Protein AF-A0A970AV84-F1 (afdb_monomer_lite)

Foldseek 3Di:
DDDDDDDDDDDPDDPPDDDPLQQDDQVDPVVSVVLVVVLVLLLLQCLLCVVPPVSNVVSQVLLVVQLVVVLVVSVVVVRDPVSNVSSSVSSDSVNSYRDPPDDPVVSVVSNVVVVCSVVCSCVVRPAHPPDDDPDDDPPPPPPPPAQEAEEEDEACPPVVVVVLVVCVVVRHDDYEYEYEPHDNCPLVVVVVCVVVVSYHYHYDYPDPDDDPPDDDDPDDDPDDPDDDDDDDDRDDDDDD

Secondary structure (DSSP, 8-state):
----------------SS----PPP-S-HHHHHHHHHHHHHHHHHHHHHTTSHHHHHHHHHHHHHHHHHHHHHHHHTT--HHHHHHHHHHTSHHHHSPPTTS-HHHHHHHHHHTTTHHHHHHHS-SS-TT------------------EEEEESS-TTHHHHHHHHHHHTT--SEEEEE-S-SSSHHHHHHHHHHTTS-EEEE------------------------S------------

Radius of gyration: 28.22 Å; chains: 1; bounding box: 47×34×103 Å

Structure (mmCIF, N/CA/C/O backbone):
data_AF-A0A970AV84-F1
#
_entry.id   AF-A0A970AV84-F1
#
loop_
_atom_site.group_PDB
_atom_site.id
_atom_site.type_symbol
_atom_site.label_atom_id
_atom_site.label_alt_id
_atom_site.label_comp_id
_atom_site.label_asym_id
_atom_site.label_entity_id
_atom_site.label_seq_id
_atom_site.pdbx_PDB_ins_code
_atom_site.Cartn_x
_atom_site.Cartn_y
_atom_site.Cartn_z
_atom_site.occupancy
_atom_site.B_iso_or_equiv
_atom_site.auth_seq_id
_atom_site.auth_comp_id
_atom_site.auth_asym_id
_atom_site.auth_atom_id
_atom_site.pdbx_PDB_model_num
ATOM 1 N N . MET A 1 1 ? 20.853 -17.972 47.998 1.00 34.22 1 MET A N 1
ATOM 2 C CA . MET A 1 1 ? 19.560 -17.333 48.316 1.00 34.22 1 MET A CA 1
ATOM 3 C C . MET A 1 1 ? 19.700 -15.838 48.077 1.00 34.22 1 MET A C 1
ATOM 5 O O . MET A 1 1 ? 20.370 -15.155 48.832 1.00 34.22 1 MET A O 1
ATOM 9 N N . THR A 1 2 ? 19.203 -15.452 46.903 1.00 34.50 2 THR A N 1
ATOM 10 C CA . THR A 1 2 ? 18.772 -14.141 46.378 1.00 34.50 2 THR A CA 1
ATOM 11 C C . THR A 1 2 ? 18.949 -12.873 47.224 1.00 34.50 2 THR A C 1
ATOM 13 O O . THR A 1 2 ? 18.424 -12.767 48.330 1.00 34.50 2 THR A O 1
ATOM 16 N N . ALA A 1 3 ? 19.601 -11.883 46.604 1.00 31.58 3 ALA A N 1
ATOM 17 C CA . ALA A 1 3 ? 19.708 -10.489 47.025 1.00 31.58 3 ALA A CA 1
ATOM 18 C C . ALA A 1 3 ? 18.500 -9.632 46.563 1.00 31.58 3 ALA A C 1
ATOM 20 O O . ALA A 1 3 ? 17.897 -9.903 45.528 1.00 31.58 3 ALA A O 1
ATOM 21 N N . TYR A 1 4 ? 18.187 -8.614 47.373 1.00 27.81 4 TYR A N 1
ATOM 22 C CA . TYR A 1 4 ? 17.254 -7.475 47.210 1.00 27.81 4 TYR A CA 1
ATOM 23 C C . TYR A 1 4 ? 17.667 -6.497 46.065 1.00 27.81 4 TYR A C 1
ATOM 25 O O . TYR A 1 4 ? 18.745 -6.693 45.509 1.00 27.81 4 TYR A O 1
ATOM 33 N N . PRO A 1 5 ? 17.035 -5.309 45.862 1.00 45.66 5 PRO A N 1
ATOM 34 C CA . PRO A 1 5 ? 15.620 -4.922 45.695 1.00 45.66 5 PRO A CA 1
ATOM 35 C C . PRO A 1 5 ? 15.386 -3.989 44.462 1.00 45.66 5 PRO A C 1
ATOM 37 O O . PRO A 1 5 ? 16.312 -3.610 43.759 1.00 45.66 5 PRO A O 1
ATOM 40 N N . SER A 1 6 ? 14.124 -3.601 44.239 1.00 39.03 6 SER A N 1
ATOM 41 C CA . SER A 1 6 ? 13.607 -2.364 43.610 1.00 39.03 6 SER A CA 1
ATOM 42 C C . SER A 1 6 ? 14.531 -1.507 42.721 1.00 39.03 6 SER A C 1
ATOM 44 O O . SER A 1 6 ? 15.341 -0.730 43.223 1.00 39.03 6 SER A O 1
ATOM 46 N N . MET A 1 7 ? 14.263 -1.496 41.411 1.00 29.20 7 MET A N 1
ATOM 47 C CA . MET A 1 7 ? 14.708 -0.434 40.503 1.00 29.20 7 MET A CA 1
ATOM 48 C C . MET A 1 7 ? 13.552 -0.033 39.578 1.00 29.20 7 MET A C 1
ATOM 50 O O . MET A 1 7 ? 13.308 -0.624 38.530 1.00 29.20 7 MET A O 1
ATOM 54 N N . THR A 1 8 ? 12.786 0.955 40.033 1.00 35.34 8 THR A N 1
ATOM 55 C CA . THR A 1 8 ? 11.893 1.767 39.206 1.00 35.34 8 THR A CA 1
ATOM 56 C C . THR A 1 8 ? 12.746 2.686 38.323 1.00 35.34 8 THR A C 1
ATOM 58 O O . THR A 1 8 ? 13.763 3.195 38.789 1.00 35.34 8 THR A O 1
ATO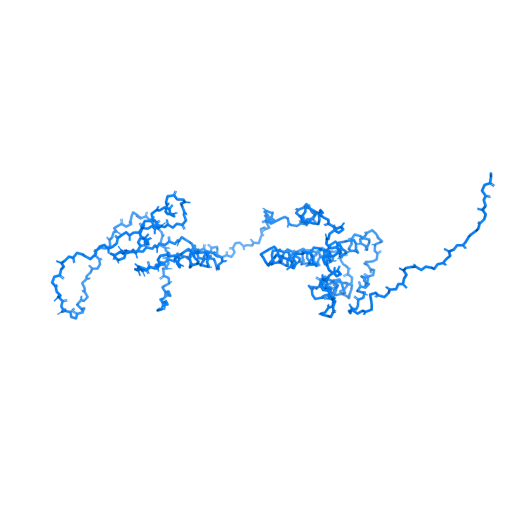M 61 N N . LEU A 1 9 ? 12.240 2.987 37.121 1.00 31.39 9 LEU A N 1
ATOM 62 C CA . LEU A 1 9 ? 12.632 4.094 36.233 1.00 31.39 9 LEU A CA 1
ATOM 63 C C . LEU A 1 9 ? 13.863 3.867 35.326 1.00 31.39 9 LEU A C 1
ATOM 65 O O . LEU A 1 9 ? 14.997 3.989 35.770 1.00 31.39 9 LEU A O 1
ATOM 69 N N . ALA A 1 10 ? 13.612 3.6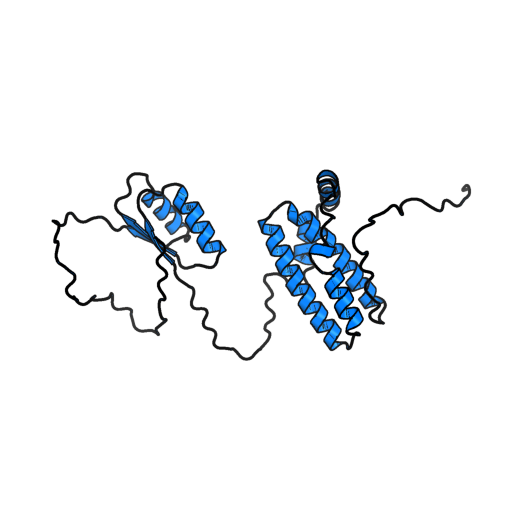29 34.028 1.00 31.95 10 ALA A N 1
ATOM 70 C CA . ALA A 1 10 ? 14.135 4.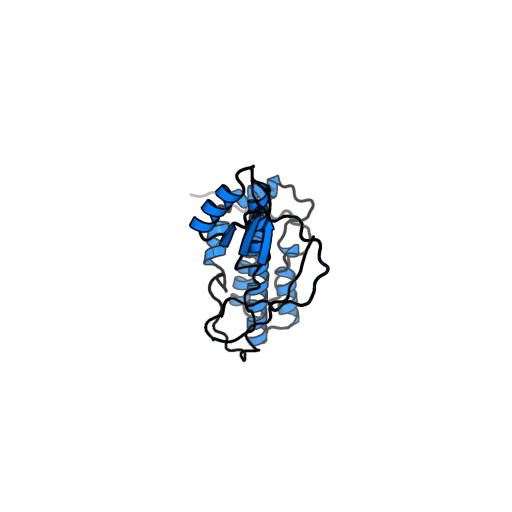436 32.906 1.00 31.95 10 ALA A CA 1
ATOM 71 C C . ALA A 1 10 ? 14.060 3.689 31.554 1.00 31.95 10 ALA A C 1
ATOM 73 O O . ALA A 1 10 ? 15.061 3.183 31.062 1.00 31.95 10 ALA A O 1
ATOM 74 N N . LEU A 1 11 ? 12.884 3.681 30.916 1.00 36.59 11 LEU A N 1
ATOM 75 C CA . LEU A 1 11 ? 12.792 3.946 29.469 1.00 36.59 11 LEU A CA 1
ATOM 76 C C . LEU A 1 11 ? 11.398 4.487 29.110 1.00 36.59 11 LEU A C 1
ATOM 78 O O . LEU A 1 11 ? 10.708 4.010 28.219 1.00 36.59 11 LEU A O 1
ATOM 82 N N . ALA A 1 12 ? 10.981 5.506 29.860 1.00 38.94 12 ALA A N 1
ATOM 83 C CA . ALA A 1 12 ? 10.010 6.487 29.407 1.00 38.94 12 ALA A CA 1
ATOM 84 C C . ALA A 1 12 ? 10.810 7.746 29.059 1.00 38.94 12 ALA A C 1
ATOM 86 O O . ALA A 1 12 ? 10.997 8.624 29.895 1.00 38.94 12 ALA A O 1
ATOM 87 N N . LEU A 1 13 ? 11.353 7.784 27.844 1.00 35.94 13 LEU A N 1
ATOM 88 C CA . LEU A 1 13 ? 11.909 8.987 27.235 1.00 35.94 13 LEU A CA 1
ATOM 89 C C . LEU A 1 13 ? 11.362 9.075 25.807 1.00 35.94 13 LEU A C 1
ATOM 91 O O . LEU A 1 13 ? 11.870 8.479 24.868 1.00 35.94 13 LEU A O 1
ATOM 95 N N . THR A 1 14 ? 10.254 9.814 25.730 1.00 35.47 14 THR A N 1
ATOM 96 C CA . THR A 1 14 ? 9.993 10.847 24.719 1.00 35.47 14 THR A CA 1
ATOM 97 C C . THR A 1 14 ? 9.983 10.439 23.247 1.00 35.47 14 THR A C 1
ATOM 99 O O . THR A 1 14 ? 10.851 10.836 22.480 1.00 35.47 14 THR A O 1
ATOM 102 N N . LEU A 1 15 ? 8.874 9.836 22.815 1.00 35.03 15 LEU A N 1
ATOM 103 C CA . LEU A 1 15 ? 8.235 10.247 21.561 1.00 35.03 15 LEU A CA 1
ATOM 104 C C . LEU A 1 15 ? 7.302 11.421 21.887 1.00 35.03 15 LEU A C 1
ATOM 106 O O . LEU A 1 15 ? 6.110 11.245 22.136 1.00 35.03 15 LEU A O 1
ATOM 110 N N . CYS A 1 16 ? 7.872 12.621 21.989 1.00 33.88 16 CYS A N 1
ATOM 111 C CA . CYS A 1 16 ? 7.103 13.855 22.087 1.00 33.88 16 CYS A CA 1
ATOM 112 C C . CYS A 1 16 ? 6.890 14.401 20.666 1.00 33.88 16 CYS A C 1
ATOM 114 O O . CYS A 1 16 ? 7.783 15.041 20.123 1.00 33.88 16 CYS A O 1
ATOM 116 N N . GLY A 1 17 ? 5.711 14.126 20.087 1.00 32.69 17 GLY A N 1
ATOM 117 C CA . GLY A 1 17 ? 5.142 14.836 18.929 1.00 32.69 17 GLY A CA 1
ATOM 118 C C . GLY A 1 17 ? 4.772 13.972 17.702 1.00 32.69 17 GLY A C 1
ATOM 119 O O . GLY A 1 17 ? 5.575 13.128 17.314 1.00 32.69 17 GLY A O 1
ATOM 120 N N . PRO A 1 18 ? 3.616 14.211 17.034 1.00 39.75 18 PRO A N 1
ATOM 121 C CA . PRO A 1 18 ? 2.345 14.730 17.543 1.00 39.75 18 PRO A CA 1
ATOM 122 C C . PRO A 1 18 ? 1.451 13.571 18.023 1.00 39.75 18 PRO A C 1
ATOM 124 O O . PRO A 1 18 ? 1.379 12.531 17.386 1.00 39.75 18 PRO A O 1
ATOM 127 N N . ALA A 1 19 ? 0.771 13.771 19.154 1.00 38.44 19 ALA A N 1
ATOM 128 C CA . ALA A 1 19 ? -0.272 12.902 19.702 1.00 38.44 19 ALA A CA 1
ATOM 129 C C . ALA A 1 19 ? 0.072 11.398 19.764 1.00 38.44 19 ALA A C 1
ATOM 131 O O . ALA A 1 19 ? -0.144 10.634 18.827 1.00 38.44 19 ALA A O 1
ATOM 132 N N . SER A 1 20 ? 0.441 10.910 20.952 1.00 45.84 20 SER A N 1
ATOM 133 C CA . SER A 1 20 ? -0.042 9.585 21.340 1.00 45.84 20 SER A CA 1
ATOM 134 C C . SER A 1 20 ? -1.569 9.657 21.281 1.00 45.84 20 SER A C 1
ATOM 136 O O . SER A 1 20 ? -2.200 10.148 22.218 1.00 45.84 20 SER A O 1
ATOM 138 N N . ALA A 1 21 ? -2.149 9.290 20.142 1.00 45.00 21 ALA A N 1
ATOM 139 C CA . ALA A 1 21 ? -3.581 9.193 19.971 1.00 45.00 21 ALA A CA 1
ATOM 140 C C . ALA A 1 21 ? -4.032 8.028 20.853 1.00 45.00 21 ALA A C 1
ATOM 142 O O . ALA A 1 21 ? -4.036 6.870 20.445 1.00 45.00 21 ALA A O 1
ATOM 143 N N . GLN A 1 22 ? -4.277 8.325 22.130 1.00 54.44 22 GLN A N 1
ATOM 144 C CA . GLN A 1 22 ? -4.904 7.382 23.034 1.00 54.44 22 GLN A CA 1
ATOM 145 C C . GLN A 1 22 ? -6.281 7.110 22.444 1.00 54.44 22 GLN A C 1
ATOM 147 O O . GLN A 1 22 ? -7.101 8.022 22.334 1.00 54.44 22 GLN A O 1
ATOM 152 N N . ILE A 1 23 ? -6.494 5.875 21.995 1.00 61.59 23 ILE A N 1
ATOM 153 C CA . ILE A 1 23 ? -7.807 5.428 21.548 1.00 61.59 23 ILE A CA 1
ATOM 154 C C . ILE A 1 23 ? -8.750 5.655 22.725 1.00 61.59 23 ILE A C 1
ATOM 156 O O . ILE A 1 23 ? -8.515 5.156 23.828 1.00 61.59 23 ILE A O 1
ATOM 160 N N . ILE A 1 24 ? -9.773 6.481 22.506 1.00 65.38 24 ILE A N 1
ATOM 161 C CA . ILE A 1 24 ? -10.812 6.705 23.507 1.00 65.38 24 ILE A CA 1
ATOM 162 C C . ILE A 1 24 ? -11.472 5.344 23.768 1.00 65.38 24 ILE A C 1
ATOM 164 O O . ILE A 1 24 ? -11.811 4.668 22.793 1.00 65.38 24 ILE A O 1
ATOM 168 N N . PRO A 1 25 ? -11.657 4.935 25.038 1.00 69.94 25 PRO A N 1
ATOM 169 C CA . PRO A 1 25 ? -12.226 3.635 25.353 1.00 69.94 25 PRO A CA 1
ATOM 170 C C . PRO A 1 25 ? -13.566 3.439 24.649 1.00 69.94 25 PRO A C 1
ATOM 172 O O . PRO A 1 25 ? -14.485 4.246 24.792 1.00 69.94 25 PRO A O 1
ATOM 175 N N . THR A 1 26 ? -13.691 2.336 23.921 1.00 67.38 26 THR A N 1
ATOM 176 C CA . THR A 1 26 ? -14.934 1.904 23.268 1.00 67.38 26 THR A CA 1
ATOM 177 C C . THR A 1 26 ? -15.982 1.427 24.276 1.00 67.38 26 THR A C 1
ATOM 179 O O . THR A 1 26 ? -17.130 1.190 23.911 1.00 67.38 26 THR A O 1
ATOM 182 N N . GLY A 1 27 ? -15.597 1.286 25.551 1.00 67.75 27 GLY A N 1
ATOM 183 C CA . GLY A 1 27 ? -16.417 0.714 26.623 1.00 67.75 27 GLY A CA 1
ATOM 184 C C . GLY A 1 27 ? -16.224 -0.797 26.790 1.00 67.75 27 GLY A C 1
ATOM 185 O O . GLY A 1 27 ? -16.762 -1.383 27.729 1.00 67.75 27 GLY A O 1
ATOM 186 N N . THR A 1 28 ? -15.414 -1.423 25.931 1.00 75.94 28 THR A N 1
ATOM 187 C CA . THR A 1 28 ? -15.075 -2.850 25.982 1.00 75.94 28 THR A CA 1
ATOM 188 C C . THR A 1 28 ? -13.556 -3.052 26.004 1.00 75.94 28 THR A C 1
ATOM 190 O O . THR A 1 28 ? -12.915 -2.877 24.967 1.00 75.94 28 THR A O 1
ATOM 193 N N . PRO A 1 29 ? -12.966 -3.513 27.128 1.00 78.88 29 PRO A N 1
ATOM 194 C CA . PRO A 1 29 ? -11.511 -3.650 27.260 1.00 78.88 29 PRO A CA 1
ATOM 195 C C . PRO A 1 29 ? -10.858 -4.528 26.185 1.00 78.88 29 PRO A C 1
ATOM 197 O O . PRO A 1 29 ? -9.739 -4.262 25.760 1.00 78.88 29 PRO A O 1
ATOM 200 N N . ALA A 1 30 ? -11.557 -5.569 25.722 1.00 74.25 30 ALA A N 1
ATOM 201 C CA . ALA A 1 30 ? -11.059 -6.440 24.660 1.00 74.25 30 ALA A CA 1
ATOM 202 C C . ALA A 1 30 ? -10.922 -5.700 23.319 1.00 74.25 30 ALA A C 1
ATOM 204 O O . ALA A 1 30 ? -9.889 -5.819 22.665 1.00 74.25 30 ALA A O 1
ATOM 205 N N . ALA A 1 31 ? -11.924 -4.902 22.934 1.00 75.44 31 ALA A N 1
ATOM 206 C CA . ALA A 1 31 ? -11.873 -4.122 21.701 1.00 75.44 31 ALA A CA 1
ATOM 207 C C . ALA A 1 31 ? -10.803 -3.024 21.777 1.00 75.44 31 ALA A C 1
ATOM 209 O O . ALA A 1 31 ? -10.078 -2.812 20.809 1.00 75.44 31 ALA A O 1
ATOM 210 N N . ASP A 1 32 ? -10.644 -2.390 22.942 1.00 79.69 32 ASP A N 1
ATOM 211 C CA . ASP A 1 32 ? -9.630 -1.352 23.159 1.00 79.69 32 ASP A CA 1
ATOM 212 C C . ASP A 1 32 ? -8.207 -1.900 22.988 1.00 79.69 32 ASP A C 1
ATOM 214 O O . ASP A 1 32 ? -7.367 -1.266 22.342 1.00 79.69 32 ASP A O 1
ATOM 218 N N . ILE A 1 33 ? -7.943 -3.104 23.510 1.00 80.94 33 ILE A N 1
ATOM 219 C CA . ILE A 1 33 ? -6.667 -3.803 23.309 1.00 80.94 33 ILE A CA 1
ATOM 220 C C . ILE A 1 33 ? -6.466 -4.105 21.824 1.00 80.94 33 ILE A C 1
ATOM 222 O O . ILE A 1 33 ? -5.422 -3.760 21.276 1.00 80.94 33 ILE A O 1
ATOM 226 N N . THR A 1 34 ? -7.461 -4.694 21.154 1.00 81.75 34 THR A N 1
ATOM 227 C CA . THR A 1 34 ? -7.355 -5.046 19.732 1.00 81.75 34 THR A CA 1
ATOM 228 C C . THR A 1 34 ? -7.091 -3.824 18.853 1.00 81.75 34 THR A C 1
ATOM 230 O O . THR A 1 34 ? -6.191 -3.869 18.017 1.00 81.75 34 THR A O 1
ATOM 233 N N . LEU A 1 35 ? -7.816 -2.721 19.055 1.00 82.62 35 LEU A N 1
ATOM 234 C CA . LEU A 1 35 ? -7.617 -1.484 18.294 1.00 82.62 35 LEU A CA 1
ATOM 235 C C . LEU A 1 35 ? -6.237 -0.876 18.567 1.00 82.62 35 LEU A C 1
ATOM 237 O O . LEU A 1 35 ? -5.566 -0.436 17.637 1.00 82.62 35 LEU A O 1
ATOM 241 N N . SER A 1 36 ? -5.783 -0.895 19.822 1.00 84.81 36 SER A N 1
ATOM 242 C CA . SER A 1 36 ? -4.459 -0.379 20.194 1.00 84.81 36 SER A CA 1
ATOM 243 C C . SER A 1 36 ? -3.333 -1.190 19.563 1.00 84.81 36 SER A C 1
ATOM 245 O O . SER A 1 36 ? -2.391 -0.618 19.015 1.00 84.81 36 SER A O 1
ATOM 247 N N . THR A 1 37 ? -3.444 -2.519 19.588 1.00 85.94 37 THR A N 1
ATOM 248 C CA . THR A 1 37 ? -2.501 -3.413 18.908 1.00 85.94 37 THR A CA 1
ATOM 249 C C . THR A 1 37 ? -2.526 -3.195 17.397 1.00 85.94 37 THR A C 1
ATOM 251 O O . THR A 1 37 ? -1.465 -3.088 16.791 1.00 85.94 37 THR A O 1
ATOM 254 N N . ALA A 1 38 ? -3.707 -3.043 16.790 1.00 85.75 38 ALA A N 1
ATOM 255 C CA . ALA A 1 38 ? -3.828 -2.786 15.357 1.00 85.75 38 ALA A CA 1
ATOM 256 C C . ALA A 1 38 ? -3.143 -1.472 14.947 1.00 85.75 38 ALA A C 1
ATOM 258 O O . ALA A 1 38 ? -2.387 -1.454 13.980 1.00 85.75 38 ALA A O 1
ATOM 259 N N . ILE A 1 39 ? -3.347 -0.385 15.698 1.00 89.88 39 ILE A N 1
ATOM 260 C CA . ILE A 1 39 ? -2.672 0.897 15.448 1.00 89.88 39 ILE A CA 1
ATOM 261 C C . ILE A 1 39 ? -1.150 0.770 15.594 1.00 89.88 39 ILE A C 1
ATOM 263 O O . ILE A 1 39 ? -0.408 1.325 14.782 1.00 89.88 39 ILE A O 1
ATOM 267 N N . ALA A 1 40 ? -0.667 0.025 16.593 1.00 89.31 40 ALA A N 1
ATOM 268 C CA . ALA A 1 40 ? 0.764 -0.209 16.775 1.00 89.31 40 ALA A CA 1
ATOM 269 C C . ALA A 1 40 ? 1.383 -0.963 15.584 1.00 89.31 40 ALA A C 1
ATOM 271 O O . ALA A 1 40 ? 2.449 -0.581 15.099 1.00 89.31 40 ALA A O 1
ATOM 272 N N . ASP A 1 41 ? 0.693 -1.979 15.072 1.00 89.75 41 ASP A N 1
ATOM 273 C CA . ASP A 1 41 ? 1.130 -2.748 13.907 1.00 89.75 41 ASP A CA 1
ATOM 274 C C . ASP A 1 41 ? 1.117 -1.897 12.633 1.00 89.75 41 ASP A C 1
ATOM 276 O O . ASP A 1 41 ? 2.117 -1.831 11.912 1.00 89.75 41 ASP A O 1
ATOM 280 N N . TRP A 1 42 ? 0.034 -1.149 12.405 1.00 92.69 42 TRP A N 1
ATOM 281 C CA . TRP A 1 42 ? -0.075 -0.218 11.282 1.00 92.69 42 TRP A CA 1
ATOM 282 C C . TRP A 1 42 ? 1.006 0.859 11.299 1.00 92.69 42 TRP A C 1
ATOM 284 O O . TRP A 1 42 ? 1.525 1.211 10.239 1.00 92.69 42 TRP A O 1
ATOM 294 N N . ARG A 1 43 ? 1.425 1.329 12.479 1.00 93.94 43 ARG A N 1
ATOM 295 C CA . ARG A 1 43 ? 2.557 2.254 12.608 1.00 93.94 43 ARG A CA 1
ATOM 296 C C . ARG A 1 43 ? 3.839 1.659 12.032 1.00 93.94 43 ARG A C 1
ATOM 298 O O . ARG A 1 43 ? 4.547 2.344 11.293 1.00 93.94 43 ARG A O 1
ATOM 305 N N . ILE A 1 44 ? 4.128 0.392 12.334 1.00 92.25 44 ILE A N 1
ATOM 306 C CA . ILE A 1 44 ? 5.305 -0.307 11.801 1.00 92.25 44 ILE A CA 1
ATOM 307 C C . ILE A 1 44 ? 5.179 -0.476 10.284 1.00 92.25 44 ILE A C 1
ATOM 309 O O . ILE A 1 44 ? 6.129 -0.179 9.562 1.00 92.25 44 ILE A O 1
ATOM 313 N N . PHE A 1 45 ? 4.012 -0.884 9.779 1.00 92.56 45 PHE A N 1
ATOM 314 C CA . PHE A 1 45 ? 3.807 -1.099 8.342 1.00 92.56 45 PHE A CA 1
ATOM 315 C C . PHE A 1 45 ? 3.946 0.194 7.535 1.00 92.56 45 PHE A C 1
ATOM 317 O O . PHE A 1 45 ? 4.654 0.227 6.526 1.00 92.56 45 PHE A O 1
ATOM 324 N N . VAL A 1 46 ? 3.321 1.282 7.992 1.00 93.56 46 VAL A N 1
ATOM 325 C CA . VAL A 1 46 ? 3.420 2.598 7.349 1.00 93.56 46 VAL A CA 1
ATOM 326 C C . VAL A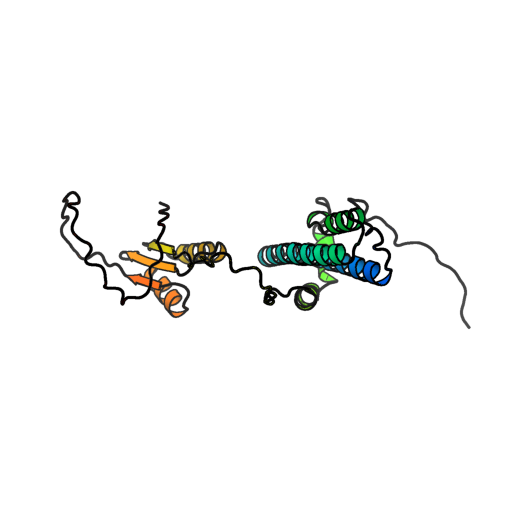 1 46 ? 4.858 3.098 7.388 1.00 93.56 46 VAL A C 1
ATOM 328 O O . VAL A 1 46 ? 5.373 3.511 6.356 1.00 93.56 46 VAL A O 1
ATOM 331 N N . THR A 1 47 ? 5.530 2.995 8.536 1.00 92.38 47 THR A N 1
ATOM 332 C CA . THR A 1 47 ? 6.909 3.476 8.703 1.00 92.38 47 THR A CA 1
ATOM 333 C C . THR A 1 47 ? 7.899 2.701 7.832 1.00 92.38 47 THR A C 1
ATOM 335 O O . THR A 1 47 ? 8.699 3.304 7.120 1.00 92.38 47 THR A O 1
ATOM 338 N N . CYS A 1 48 ? 7.844 1.368 7.844 1.00 91.50 48 CYS A N 1
ATOM 339 C CA . CYS A 1 48 ? 8.840 0.540 7.162 1.00 91.50 48 CYS A CA 1
ATOM 340 C C . CYS A 1 48 ? 8.598 0.369 5.667 1.00 91.50 48 CYS A C 1
ATOM 342 O O . CYS A 1 48 ? 9.541 0.095 4.924 1.00 91.50 48 CYS A O 1
ATOM 344 N N . SER A 1 49 ? 7.371 0.598 5.202 1.00 91.19 49 SER A N 1
ATOM 345 C CA . SER A 1 49 ? 7.076 0.594 3.772 1.00 91.19 49 SER A CA 1
ATOM 346 C C . SER A 1 49 ? 7.627 1.810 3.028 1.00 91.19 49 SER A C 1
ATOM 348 O O . SER A 1 49 ? 7.805 1.714 1.821 1.00 91.19 49 SER A O 1
ATOM 350 N N . VAL A 1 50 ? 7.980 2.911 3.711 1.00 85.69 50 VAL A N 1
ATOM 351 C CA . VAL A 1 50 ? 8.560 4.123 3.085 1.00 85.69 50 VAL A CA 1
ATOM 352 C C . VAL A 1 50 ? 9.829 3.822 2.276 1.00 85.69 50 VAL A C 1
ATOM 354 O O . VAL A 1 50 ? 10.129 4.524 1.313 1.00 85.69 50 VAL A O 1
ATOM 357 N N . LEU A 1 51 ? 10.561 2.762 2.633 1.00 79.06 51 LEU A N 1
ATOM 358 C CA . LEU A 1 51 ? 11.781 2.342 1.935 1.00 79.06 51 LEU A CA 1
ATOM 359 C C . LEU A 1 51 ? 11.526 1.798 0.516 1.00 79.06 51 LEU A C 1
ATOM 361 O O . LEU A 1 51 ? 12.464 1.723 -0.274 1.00 79.06 51 LEU A O 1
ATOM 365 N N . ASP A 1 52 ? 10.283 1.441 0.183 1.00 80.56 52 ASP A N 1
ATOM 366 C CA . ASP A 1 52 ? 9.864 0.993 -1.146 1.00 80.56 52 ASP A CA 1
ATOM 367 C C . ASP A 1 52 ? 8.575 1.725 -1.574 1.00 80.56 52 ASP A C 1
ATOM 369 O O . ASP A 1 52 ? 7.484 1.380 -1.109 1.00 80.56 52 ASP A O 1
ATOM 373 N N . PRO A 1 53 ? 8.655 2.708 -2.493 1.00 74.94 53 PRO A N 1
ATOM 374 C CA . PRO A 1 53 ? 7.505 3.519 -2.894 1.00 74.94 53 PRO A CA 1
ATOM 375 C C . PRO A 1 53 ? 6.308 2.721 -3.429 1.00 74.94 53 PRO A C 1
ATOM 377 O O . PRO A 1 53 ? 5.163 3.143 -3.237 1.00 74.94 53 PRO A O 1
ATOM 380 N N . ALA A 1 54 ? 6.547 1.581 -4.090 1.00 73.44 54 ALA A N 1
ATOM 381 C CA . ALA A 1 54 ? 5.476 0.740 -4.621 1.00 73.44 54 ALA A CA 1
ATOM 382 C C . ALA A 1 54 ? 4.716 0.041 -3.485 1.00 73.44 54 ALA A C 1
ATOM 384 O O . ALA A 1 54 ? 3.485 0.095 -3.431 1.00 73.44 54 ALA A O 1
ATOM 385 N N . THR A 1 55 ? 5.444 -0.545 -2.531 1.00 81.44 55 THR A N 1
ATOM 386 C CA . THR A 1 55 ? 4.847 -1.156 -1.337 1.00 81.44 55 THR A CA 1
ATOM 387 C C . THR A 1 55 ? 4.186 -0.114 -0.438 1.00 81.44 55 THR A C 1
ATOM 389 O O . THR A 1 55 ? 3.095 -0.366 0.070 1.00 81.44 55 THR A O 1
ATOM 392 N N . HIS A 1 56 ? 4.778 1.074 -0.283 1.00 88.81 56 HIS A N 1
ATOM 393 C CA . HIS A 1 56 ? 4.210 2.147 0.536 1.00 88.81 56 HIS A CA 1
ATOM 394 C C . HIS A 1 56 ? 2.805 2.542 0.084 1.00 88.81 56 HIS A C 1
ATOM 396 O O . HIS A 1 56 ? 1.898 2.651 0.907 1.00 88.81 56 HIS A O 1
ATOM 402 N N . ARG A 1 57 ? 2.593 2.688 -1.231 1.00 85.19 57 ARG A N 1
ATOM 403 C CA . ARG A 1 57 ? 1.270 3.011 -1.782 1.00 85.19 57 ARG A CA 1
ATOM 404 C C . ARG A 1 57 ? 0.230 1.957 -1.402 1.00 85.19 57 ARG A C 1
ATOM 406 O O . ARG A 1 57 ? -0.816 2.301 -0.868 1.00 85.19 57 ARG A O 1
ATOM 413 N N . LEU A 1 58 ? 0.565 0.683 -1.606 1.00 85.75 58 LEU A N 1
ATOM 414 C CA . LEU A 1 58 ? -0.320 -0.443 -1.297 1.00 85.75 58 LEU A CA 1
ATOM 415 C C . LEU A 1 58 ? -0.648 -0.544 0.198 1.00 85.75 58 LEU A C 1
ATOM 417 O O . LEU A 1 58 ? -1.743 -0.967 0.560 1.00 85.75 58 LEU A O 1
ATOM 421 N N . VAL A 1 59 ? 0.298 -0.190 1.069 1.00 88.44 59 VAL A N 1
ATOM 422 C CA . VAL A 1 59 ? 0.087 -0.149 2.522 1.00 88.44 59 VAL A CA 1
ATOM 423 C C . VAL A 1 59 ? -0.886 0.967 2.895 1.00 88.44 59 VAL A C 1
ATOM 425 O O . VAL A 1 59 ? -1.775 0.731 3.706 1.00 88.44 59 VAL A O 1
ATOM 428 N N . LEU A 1 60 ? -0.760 2.155 2.298 1.00 91.31 60 LEU A N 1
ATOM 429 C CA . LEU A 1 60 ? -1.661 3.278 2.574 1.00 91.31 60 LEU A CA 1
ATOM 430 C C . LEU A 1 60 ? -3.092 3.027 2.086 1.00 91.31 60 LEU A C 1
ATOM 432 O O . LEU A 1 60 ? -4.036 3.344 2.807 1.00 91.31 60 LEU A O 1
ATOM 436 N N . ASP A 1 61 ? -3.254 2.430 0.904 1.00 87.88 61 ASP A N 1
ATOM 437 C CA . ASP A 1 61 ? -4.577 2.070 0.384 1.00 87.88 61 ASP A CA 1
ATOM 438 C C . ASP A 1 61 ? -5.247 1.032 1.300 1.00 87.88 61 ASP A C 1
ATOM 440 O O . ASP A 1 61 ? -6.391 1.206 1.720 1.00 87.88 61 ASP A O 1
ATOM 444 N N . ALA A 1 62 ? -4.494 0.009 1.716 1.00 86.81 62 ALA A N 1
ATOM 445 C CA . ALA A 1 62 ? -4.977 -1.001 2.655 1.00 86.81 62 ALA A CA 1
ATOM 446 C C . ALA A 1 62 ? -5.315 -0.418 4.040 1.00 86.81 62 ALA A C 1
ATOM 448 O O . ALA A 1 62 ? -6.297 -0.824 4.653 1.00 86.81 62 ALA A O 1
ATOM 449 N N . LEU A 1 63 ? -4.531 0.547 4.532 1.00 90.88 63 LEU A N 1
ATOM 450 C CA . LEU A 1 63 ? -4.826 1.251 5.781 1.00 90.88 63 LEU A CA 1
ATOM 451 C C . LEU A 1 63 ? -6.162 1.991 5.684 1.00 90.88 63 LEU A C 1
ATOM 453 O O . LEU A 1 63 ? -6.951 1.955 6.628 1.00 90.88 63 LEU A O 1
ATOM 457 N N . ALA A 1 64 ? -6.426 2.660 4.560 1.00 90.06 64 ALA A N 1
ATOM 458 C CA . ALA A 1 64 ? -7.682 3.371 4.348 1.00 90.06 64 ALA A CA 1
ATOM 459 C C . ALA A 1 64 ? -8.883 2.409 4.326 1.00 90.06 64 ALA A C 1
ATOM 461 O O . ALA A 1 64 ? -9.898 2.690 4.968 1.00 90.06 64 ALA A O 1
ATOM 462 N N . GLU A 1 65 ? -8.755 1.268 3.645 1.00 86.25 65 GLU A N 1
ATOM 463 C CA . GLU A 1 65 ? -9.783 0.220 3.590 1.00 86.25 65 GLU A CA 1
ATOM 464 C C . GLU A 1 65 ? -10.065 -0.383 4.973 1.00 86.25 65 GLU A C 1
ATOM 466 O O . GLU A 1 65 ? -11.217 -0.395 5.417 1.00 86.25 65 GLU A O 1
ATOM 471 N N . ASP A 1 66 ? -9.026 -0.812 5.692 1.00 87.25 66 ASP A N 1
ATOM 472 C CA . ASP A 1 66 ? -9.172 -1.419 7.017 1.00 87.25 66 ASP A CA 1
ATOM 473 C C . ASP A 1 66 ? -9.684 -0.397 8.052 1.00 87.25 66 ASP A C 1
ATOM 475 O O . ASP A 1 66 ? -10.507 -0.741 8.904 1.00 87.25 66 ASP A O 1
ATOM 479 N N . THR A 1 67 ? -9.290 0.880 7.946 1.00 89.38 67 THR A N 1
ATOM 480 C CA . THR A 1 67 ? -9.834 1.962 8.790 1.00 89.38 67 THR A CA 1
ATOM 481 C C . THR A 1 67 ? -11.324 2.166 8.523 1.00 89.38 67 THR A C 1
ATOM 483 O O . THR A 1 67 ? -12.110 2.240 9.468 1.00 89.38 67 THR A O 1
ATOM 486 N N . ALA A 1 68 ? -11.742 2.210 7.254 1.00 87.88 68 ALA A N 1
ATOM 487 C CA . ALA A 1 68 ? -13.149 2.352 6.887 1.00 87.88 68 ALA A CA 1
ATOM 488 C C . ALA A 1 68 ? -13.990 1.148 7.349 1.00 87.88 68 ALA A C 1
ATOM 490 O O . ALA A 1 68 ? -15.077 1.330 7.905 1.00 87.88 68 ALA A O 1
ATOM 491 N N . ALA A 1 69 ? -13.476 -0.074 7.180 1.00 83.25 69 ALA A N 1
ATOM 492 C CA . ALA A 1 69 ? -14.123 -1.293 7.657 1.00 83.25 69 ALA A CA 1
ATOM 493 C C . ALA A 1 69 ? -14.266 -1.298 9.188 1.00 83.25 69 ALA A C 1
ATOM 495 O O . ALA A 1 69 ? -15.350 -1.573 9.708 1.00 83.25 69 ALA A O 1
ATOM 496 N N . ALA A 1 70 ? -13.211 -0.924 9.916 1.00 85.12 70 ALA A N 1
ATOM 497 C CA . ALA A 1 70 ? -13.248 -0.801 11.369 1.00 85.12 70 ALA A CA 1
ATOM 498 C C . ALA A 1 70 ? -14.273 0.251 11.821 1.00 85.12 70 ALA A C 1
ATOM 500 O O . ALA A 1 70 ? -15.097 -0.033 12.687 1.00 85.12 70 ALA A O 1
ATOM 501 N N . MET A 1 71 ? -14.301 1.433 11.197 1.00 88.06 71 MET A N 1
ATOM 502 C CA . MET A 1 71 ? -15.294 2.471 11.500 1.00 88.06 71 MET A CA 1
ATOM 503 C C . MET A 1 71 ? -16.732 1.987 11.275 1.00 88.06 71 MET A C 1
ATOM 505 O O . MET A 1 71 ? -17.610 2.276 12.091 1.00 88.06 71 MET A O 1
ATOM 509 N N . ALA A 1 72 ? -16.984 1.221 10.209 1.00 85.44 72 ALA A N 1
ATOM 510 C CA . ALA A 1 72 ? -18.297 0.634 9.951 1.00 85.44 72 ALA A CA 1
ATOM 511 C C . ALA A 1 72 ? -18.705 -0.362 11.052 1.00 85.44 72 ALA A C 1
ATOM 513 O O . ALA A 1 72 ? -19.833 -0.307 11.544 1.00 85.44 72 ALA A O 1
ATOM 514 N N . ILE A 1 73 ? -17.777 -1.221 11.492 1.00 83.50 73 ILE A N 1
ATOM 515 C CA . ILE A 1 73 ? -18.003 -2.168 12.594 1.00 83.50 73 ILE A CA 1
ATOM 516 C C . ILE A 1 73 ? -18.269 -1.424 13.908 1.00 83.50 73 ILE A C 1
ATOM 518 O O . ILE A 1 73 ? -19.222 -1.754 14.614 1.00 83.50 73 ILE A O 1
ATOM 522 N N . LEU A 1 74 ? -17.473 -0.405 14.241 1.00 85.19 74 LEU A N 1
ATOM 523 C CA . LEU A 1 74 ? -17.651 0.387 15.464 1.00 85.19 74 LEU A CA 1
ATOM 524 C C . LEU A 1 74 ? -19.003 1.113 15.467 1.00 85.19 74 LEU A C 1
ATOM 526 O O . LEU A 1 74 ? -19.714 1.093 16.471 1.00 85.19 74 LEU A O 1
ATOM 530 N N . THR A 1 75 ? -19.401 1.670 14.321 1.00 87.56 75 THR A N 1
ATOM 531 C CA . THR A 1 75 ? -20.714 2.309 14.145 1.00 87.56 75 THR A CA 1
ATOM 532 C C . THR A 1 75 ? -21.849 1.304 14.353 1.00 87.56 75 THR A C 1
ATOM 534 O O . THR A 1 75 ? -22.802 1.590 15.076 1.00 87.56 75 THR A O 1
ATOM 537 N N . ALA A 1 76 ? -21.740 0.104 13.771 1.00 85.25 76 ALA A N 1
ATOM 538 C CA . ALA A 1 76 ? -22.740 -0.954 13.927 1.00 85.25 76 ALA A CA 1
ATOM 539 C C . ALA A 1 76 ? -22.891 -1.425 15.386 1.00 85.25 76 ALA A C 1
ATOM 541 O O . ALA A 1 76 ? -23.986 -1.801 15.798 1.00 85.25 76 ALA A O 1
ATOM 542 N N . ASN A 1 77 ? -21.816 -1.354 16.176 1.00 85.44 77 ASN A N 1
ATOM 543 C CA . ASN A 1 77 ? -21.808 -1.686 17.603 1.00 85.44 77 ASN A CA 1
ATOM 544 C C . ASN A 1 77 ? -22.138 -0.494 18.518 1.00 85.44 77 ASN A C 1
ATOM 546 O O . ASN A 1 77 ? -21.946 -0.587 19.727 1.00 85.44 77 ASN A O 1
ATOM 550 N N . GLN A 1 78 ? -22.648 0.615 17.968 1.00 87.50 78 GLN A N 1
ATOM 551 C CA . GLN A 1 78 ? -23.077 1.793 18.733 1.00 87.50 78 GLN A CA 1
ATOM 552 C C . GLN A 1 78 ? -21.956 2.435 19.573 1.00 87.50 78 GLN A C 1
ATOM 554 O O . GLN A 1 78 ? -22.221 3.042 20.611 1.00 87.50 78 GLN A O 1
ATOM 559 N N . VAL A 1 79 ? -20.702 2.326 19.124 1.00 85.94 79 VAL A N 1
ATOM 560 C CA . VAL A 1 79 ? -19.574 3.026 19.754 1.00 85.94 79 VAL A CA 1
ATOM 561 C C . VAL A 1 79 ? -19.776 4.546 19.604 1.00 85.94 79 VAL A C 1
ATOM 563 O O . VAL A 1 79 ? -20.196 4.988 18.530 1.00 85.94 79 VAL A O 1
ATOM 566 N N . PRO A 1 80 ? -19.489 5.364 20.639 1.00 87.12 80 PRO A N 1
ATOM 567 C CA . PRO A 1 80 ? -19.643 6.816 20.564 1.00 87.12 80 PRO A CA 1
ATOM 568 C C . PRO A 1 80 ? -18.888 7.423 19.377 1.00 87.12 80 PRO A C 1
ATOM 570 O O . PRO A 1 80 ? -17.748 7.043 19.089 1.00 87.12 80 PRO A O 1
ATOM 573 N N . VAL A 1 81 ? -19.506 8.395 18.701 1.00 86.81 81 VAL A N 1
ATOM 574 C CA . VAL A 1 81 ? -18.940 9.030 17.498 1.00 86.81 81 VAL A CA 1
ATOM 575 C C . VAL A 1 81 ? -17.600 9.706 17.788 1.00 86.81 81 VAL A C 1
ATOM 577 O O . VAL A 1 81 ? -16.703 9.704 16.948 1.00 86.81 81 VAL A O 1
ATOM 580 N N . GLU A 1 82 ? -17.421 10.210 19.006 1.00 86.19 82 GLU A N 1
ATOM 581 C CA . GLU A 1 82 ? -16.181 10.807 19.484 1.00 86.19 82 GLU A CA 1
ATOM 582 C C . GLU A 1 82 ? -15.055 9.769 19.508 1.00 86.19 82 GLU A C 1
ATOM 584 O O . GLU A 1 82 ? -13.954 10.043 19.030 1.00 86.19 82 GLU A O 1
ATOM 589 N N . ALA A 1 83 ? -15.336 8.550 19.976 1.00 84.62 83 ALA A N 1
ATOM 590 C CA . ALA A 1 83 ? -14.359 7.466 20.002 1.00 84.62 83 ALA A CA 1
ATOM 591 C C . ALA A 1 83 ? -14.008 6.974 18.590 1.00 84.62 83 ALA A C 1
ATOM 593 O O . ALA A 1 83 ? -12.834 6.748 18.294 1.00 84.62 83 ALA A O 1
ATOM 594 N N . ILE A 1 84 ? -14.994 6.903 17.690 1.00 86.50 84 ILE A N 1
ATOM 595 C CA . ILE A 1 84 ? -14.765 6.590 16.270 1.00 86.50 84 ILE A CA 1
ATOM 596 C C . ILE A 1 84 ? -13.883 7.664 15.618 1.00 86.50 84 ILE A C 1
ATOM 598 O O . ILE A 1 84 ? -12.923 7.335 14.923 1.00 86.50 84 ILE A O 1
ATOM 602 N N . SER A 1 85 ? -14.159 8.945 15.877 1.00 87.38 85 SER A N 1
ATOM 603 C CA . SER A 1 85 ? -13.365 10.055 15.335 1.00 87.38 85 SER A CA 1
ATOM 604 C C . SER A 1 85 ? -11.927 10.063 15.866 1.00 87.38 85 SER A C 1
ATOM 606 O O . SER A 1 85 ? -10.988 10.315 15.111 1.00 87.38 85 SER A O 1
ATOM 608 N N . ALA A 1 86 ? -11.730 9.712 17.141 1.00 87.31 86 ALA A N 1
ATOM 609 C CA . ALA A 1 86 ? -10.408 9.590 17.742 1.00 87.31 86 ALA A CA 1
ATOM 610 C C . ALA A 1 86 ? -9.622 8.412 17.156 1.00 87.31 86 ALA A C 1
ATOM 612 O O . ALA A 1 86 ? -8.436 8.558 16.862 1.00 87.31 86 ALA A O 1
ATOM 613 N N . PHE A 1 87 ? -10.282 7.273 16.923 1.00 89.00 87 PHE A N 1
ATOM 614 C CA . PHE A 1 87 ? -9.683 6.147 16.211 1.00 89.00 87 PHE A CA 1
ATOM 615 C C . PHE A 1 87 ? -9.279 6.535 14.784 1.00 89.00 87 PHE A C 1
ATOM 617 O O . PHE A 1 87 ? -8.145 6.287 14.388 1.00 89.00 87 PHE A O 1
ATOM 624 N N . GLN A 1 88 ? -10.154 7.207 14.030 1.00 90.75 88 GLN A N 1
ATOM 625 C CA . GLN A 1 88 ? -9.843 7.663 12.673 1.00 90.75 88 GLN A CA 1
ATOM 626 C C . GLN A 1 88 ? -8.641 8.622 12.651 1.00 90.75 88 GLN A C 1
ATOM 628 O O . GLN A 1 88 ? -7.783 8.523 11.774 1.00 90.75 88 GLN A O 1
ATOM 633 N N . ALA A 1 89 ? -8.550 9.534 13.623 1.00 90.44 89 ALA A N 1
ATOM 634 C CA . ALA A 1 89 ? -7.403 10.426 13.760 1.00 90.44 89 ALA A CA 1
ATOM 635 C C . ALA A 1 89 ? -6.109 9.651 14.073 1.00 90.44 89 ALA A C 1
ATOM 637 O O . ALA A 1 89 ? -5.070 9.924 13.466 1.00 90.44 89 ALA A O 1
ATOM 638 N N . ALA A 1 90 ? -6.180 8.653 14.963 1.00 89.44 90 ALA A N 1
ATOM 639 C CA . ALA A 1 90 ? -5.065 7.768 15.307 1.00 89.44 90 ALA A CA 1
ATOM 640 C C . ALA A 1 90 ? -4.593 6.912 14.120 1.00 89.44 90 ALA A C 1
ATOM 642 O O . ALA A 1 90 ? -3.396 6.694 13.955 1.00 89.44 90 ALA A O 1
ATOM 643 N N . ALA A 1 91 ? -5.532 6.450 13.293 1.00 90.75 91 ALA A N 1
ATOM 644 C CA . ALA A 1 91 ? -5.285 5.645 12.101 1.00 90.75 91 ALA A CA 1
ATOM 645 C C . ALA A 1 91 ? -4.860 6.477 10.881 1.00 90.75 91 ALA A C 1
ATOM 647 O O . ALA A 1 91 ? -4.598 5.921 9.815 1.00 90.75 91 ALA A O 1
ATOM 648 N N . SER A 1 92 ? -4.806 7.809 10.993 1.00 92.38 92 SER A N 1
ATOM 649 C CA . SER A 1 92 ? -4.406 8.648 9.866 1.00 92.38 92 SER A CA 1
ATOM 650 C C . SER A 1 92 ? -2.953 8.358 9.460 1.00 92.38 92 SER A C 1
ATOM 652 O O . SER A 1 92 ? -2.089 8.227 10.332 1.00 92.38 92 SER A O 1
ATOM 654 N N . PRO A 1 93 ? -2.631 8.316 8.151 1.00 91.38 93 PRO A N 1
ATOM 655 C CA . PRO A 1 93 ? -1.264 8.070 7.693 1.00 91.38 93 PRO A CA 1
ATOM 656 C C . PRO A 1 93 ? -0.241 9.003 8.344 1.00 91.38 93 PRO A C 1
ATOM 658 O O . PRO A 1 93 ? 0.825 8.565 8.757 1.00 91.38 93 PRO A O 1
ATOM 661 N N . TYR A 1 94 ? -0.611 10.276 8.502 1.00 88.88 94 TYR A N 1
ATOM 662 C CA . TYR A 1 94 ? 0.227 11.291 9.131 1.00 88.88 94 TYR A CA 1
ATOM 663 C C . TYR A 1 94 ? 0.536 10.990 10.606 1.00 88.88 94 TYR A C 1
ATOM 665 O O . TYR A 1 94 ? 1.664 11.196 11.043 1.00 88.88 94 TYR A O 1
ATOM 673 N N . ALA A 1 95 ? -0.435 10.473 11.370 1.00 89.00 95 ALA A N 1
ATOM 674 C CA . ALA A 1 95 ? -0.226 10.089 12.769 1.00 89.00 95 ALA A CA 1
ATOM 675 C C . ALA A 1 95 ? 0.649 8.830 12.920 1.00 89.00 95 ALA A C 1
ATOM 677 O O . ALA A 1 95 ? 1.280 8.628 13.959 1.00 89.00 95 ALA A O 1
ATOM 678 N N . LEU A 1 96 ? 0.686 7.981 11.890 1.00 91.00 96 LEU A N 1
ATOM 679 C CA . LEU A 1 96 ? 1.442 6.729 11.881 1.00 91.00 96 LEU A CA 1
ATOM 680 C C . LEU A 1 96 ? 2.867 6.887 11.337 1.00 91.00 96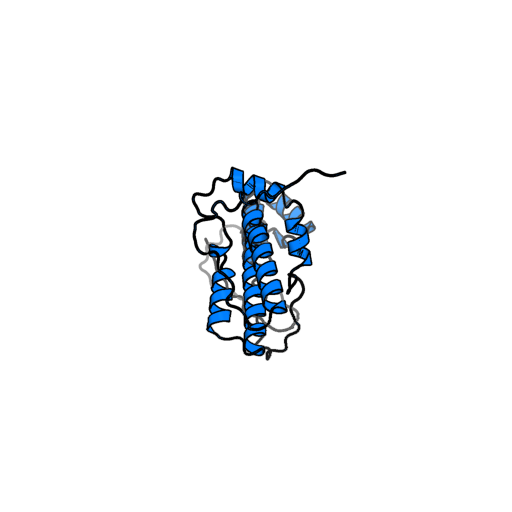 LEU A C 1
ATOM 682 O O . LEU A 1 96 ? 3.731 6.066 11.647 1.00 91.00 96 LEU A O 1
ATOM 686 N N . THR A 1 97 ? 3.137 7.928 10.550 1.00 88.00 97 THR A N 1
ATOM 687 C CA . THR A 1 97 ? 4.489 8.238 10.074 1.00 88.00 97 THR A CA 1
ATOM 688 C C . THR A 1 97 ? 5.349 8.891 11.162 1.00 88.00 97 THR A C 1
ATOM 690 O O . THR A 1 97 ? 4.829 9.658 11.976 1.00 88.00 97 THR A O 1
ATOM 693 N N . PRO A 1 98 ? 6.673 8.638 11.188 1.00 88.19 98 PRO A N 1
ATOM 694 C CA . PRO A 1 98 ?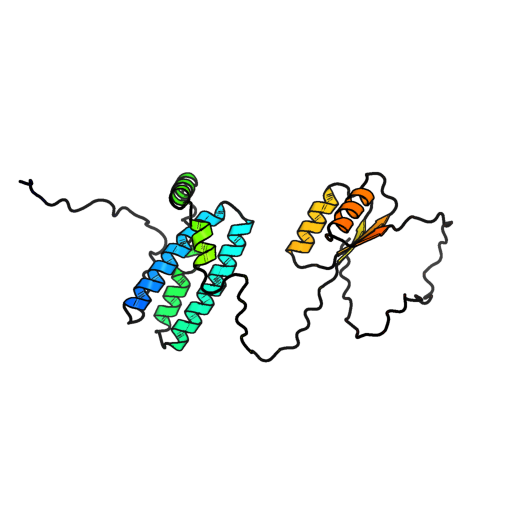 7.599 9.393 12.029 1.00 88.19 98 PRO A CA 1
ATOM 695 C C . PRO A 1 98 ? 7.539 10.898 11.741 1.00 88.19 98 PRO A C 1
ATOM 697 O O . PRO A 1 98 ? 7.168 11.317 10.643 1.00 88.19 98 PRO A O 1
ATOM 700 N N . ALA A 1 99 ? 7.933 11.713 12.721 1.00 87.12 99 ALA A N 1
ATOM 701 C CA . ALA A 1 99 ? 7.992 13.158 12.541 1.00 87.12 99 ALA A CA 1
ATOM 702 C C . ALA A 1 99 ? 8.993 13.529 11.422 1.00 87.12 99 ALA A C 1
ATOM 704 O O . ALA A 1 99 ? 9.985 12.816 11.248 1.00 87.12 99 ALA A O 1
ATOM 705 N N . PRO A 1 100 ? 8.778 14.627 10.671 1.00 85.50 100 PRO A N 1
ATOM 706 C CA . PRO A 1 100 ? 9.615 14.980 9.518 1.00 85.50 100 PRO A CA 1
ATOM 707 C C . PRO A 1 100 ? 11.105 15.187 9.831 1.00 85.50 100 PRO A C 1
ATOM 709 O O . PRO A 1 100 ? 11.939 15.078 8.938 1.00 85.50 100 PRO A O 1
ATOM 712 N N . ASP A 1 101 ? 11.434 15.509 11.080 1.00 89.50 101 ASP A N 1
ATOM 713 C CA . ASP A 1 101 ? 12.787 15.709 11.604 1.00 89.50 101 ASP A CA 1
ATOM 714 C C . ASP A 1 101 ? 13.436 14.422 12.140 1.00 89.50 101 ASP A C 1
ATOM 716 O O . ASP A 1 101 ? 14.603 14.442 12.531 1.00 89.50 101 ASP A O 1
ATOM 720 N N . THR A 1 102 ? 12.715 13.295 12.124 1.00 87.62 102 THR A N 1
ATOM 721 C CA . THR A 1 102 ? 13.248 11.998 12.557 1.00 87.62 102 THR A CA 1
ATOM 722 C C . THR A 1 102 ? 14.385 11.570 11.621 1.00 87.62 102 THR A C 1
ATOM 724 O O . THR A 1 102 ? 14.158 11.423 10.414 1.00 87.62 102 THR A O 1
ATOM 727 N N . PRO A 1 103 ? 15.606 11.321 12.131 1.00 92.75 103 PRO A N 1
ATOM 728 C CA . PRO A 1 103 ? 16.715 10.879 11.299 1.00 92.75 103 PRO A CA 1
ATOM 729 C C . PRO A 1 103 ? 16.410 9.548 10.608 1.00 92.75 103 PRO A C 1
ATOM 731 O O . PRO A 1 103 ? 15.942 8.593 11.231 1.00 92.75 103 PRO A O 1
ATOM 734 N N . PHE A 1 104 ? 16.762 9.444 9.325 1.00 87.69 104 PHE A N 1
ATOM 735 C CA . PHE A 1 104 ? 16.560 8.219 8.543 1.00 87.69 104 PHE A CA 1
ATOM 736 C C . PHE A 1 104 ? 17.209 6.982 9.189 1.00 87.69 104 PHE A C 1
ATOM 738 O O . PHE A 1 104 ? 16.667 5.883 9.112 1.00 87.69 104 PHE A O 1
ATOM 745 N N . GLU A 1 105 ? 18.349 7.153 9.862 1.00 90.88 105 GLU A N 1
ATOM 746 C CA . GLU A 1 105 ? 19.048 6.065 10.551 1.00 90.88 105 GLU A CA 1
ATOM 747 C C . GLU A 1 105 ? 18.198 5.426 11.661 1.00 90.88 105 GLU A C 1
ATOM 749 O O . GLU A 1 105 ? 18.235 4.209 11.840 1.00 90.88 105 GLU A O 1
ATOM 754 N N . GLU A 1 106 ? 17.406 6.215 12.387 1.00 90.31 106 GLU A N 1
ATOM 755 C CA . GLU A 1 106 ? 16.523 5.698 13.436 1.00 90.31 106 GLU A CA 1
ATOM 756 C C . GLU A 1 106 ? 15.387 4.868 12.839 1.00 90.31 106 GLU A C 1
ATOM 758 O O . GLU A 1 106 ? 15.103 3.766 13.313 1.00 90.31 106 GLU A O 1
ATOM 763 N N . VAL A 1 107 ? 14.802 5.352 11.741 1.00 88.75 107 VAL A N 1
ATOM 764 C CA . VAL A 1 107 ? 13.771 4.630 10.985 1.00 88.75 107 VAL A CA 1
ATOM 765 C C . VAL A 1 107 ? 14.328 3.316 10.436 1.00 88.75 107 VAL A C 1
ATOM 767 O O . VAL A 1 107 ? 13.717 2.261 10.599 1.00 88.75 107 VAL A O 1
ATOM 770 N N . ALA A 1 108 ? 15.524 3.348 9.846 1.00 87.94 108 ALA A N 1
ATOM 771 C CA . ALA A 1 108 ? 16.183 2.159 9.320 1.00 87.94 108 ALA A CA 1
ATOM 772 C C . ALA A 1 108 ? 16.482 1.130 10.423 1.00 87.94 108 ALA A C 1
ATOM 774 O O . ALA A 1 108 ? 16.219 -0.059 10.237 1.00 87.94 108 ALA A O 1
ATOM 775 N N . LYS A 1 109 ? 16.974 1.572 11.591 1.00 90.69 109 LYS A N 1
ATOM 776 C CA . LYS A 1 109 ? 17.211 0.700 12.755 1.00 90.69 109 LYS A CA 1
ATOM 777 C C . LYS A 1 109 ? 15.917 0.069 13.256 1.00 90.69 109 LYS A C 1
ATOM 779 O O . LYS A 1 109 ? 15.891 -1.140 13.472 1.00 90.69 109 LYS A O 1
ATOM 784 N N . LEU A 1 110 ? 14.843 0.850 13.388 1.00 90.12 110 LEU A N 1
ATOM 785 C CA . LEU A 1 110 ? 13.526 0.335 13.766 1.00 90.12 110 LEU A CA 1
ATOM 786 C C . LEU A 1 110 ? 13.077 -0.770 12.804 1.00 90.12 110 LEU A C 1
ATOM 788 O O . LEU A 1 110 ? 12.738 -1.868 13.239 1.00 90.12 110 LEU A O 1
ATOM 792 N N . CYS A 1 111 ? 13.137 -0.520 11.499 1.00 90.00 111 CYS A N 1
ATOM 793 C CA . CYS A 1 111 ? 12.692 -1.487 10.500 1.00 90.00 111 CYS A CA 1
ATOM 794 C C . CYS A 1 111 ? 13.582 -2.729 10.430 1.00 90.00 111 CYS A C 1
ATOM 796 O O . CYS A 1 111 ? 13.075 -3.828 10.219 1.00 90.00 111 CYS A O 1
ATOM 798 N N . ALA A 1 112 ? 14.882 -2.591 10.700 1.00 89.56 112 ALA A N 1
ATOM 799 C CA . ALA A 1 112 ? 15.782 -3.731 10.836 1.00 89.56 112 ALA A CA 1
ATOM 800 C C . ALA A 1 112 ? 15.394 -4.649 12.011 1.00 89.56 112 ALA A C 1
ATOM 802 O O . ALA A 1 112 ? 15.532 -5.865 11.899 1.00 89.56 112 ALA A O 1
ATOM 803 N N . THR A 1 113 ? 14.864 -4.100 13.116 1.00 93.56 113 THR A N 1
ATOM 804 C CA . THR A 1 113 ? 14.345 -4.925 14.229 1.00 93.56 113 THR A CA 1
ATOM 805 C C . THR A 1 113 ? 13.027 -5.633 13.919 1.00 93.56 113 THR A C 1
ATOM 807 O O . THR A 1 113 ? 12.671 -6.577 14.614 1.00 93.56 113 THR A O 1
ATOM 810 N N . GLN A 1 114 ? 12.316 -5.206 12.875 1.00 90.12 114 GLN A N 1
ATOM 811 C CA . GLN A 1 114 ? 10.994 -5.703 12.492 1.00 90.12 114 GLN A CA 1
ATOM 812 C C . GLN A 1 114 ? 11.070 -6.436 11.149 1.00 90.12 114 GLN A C 1
ATOM 814 O O . GLN A 1 114 ? 10.278 -6.173 10.252 1.00 90.12 114 GLN A O 1
ATOM 819 N N . ALA A 1 115 ? 12.053 -7.318 10.956 1.00 84.88 115 ALA A N 1
ATOM 820 C CA . ALA A 1 115 ? 12.346 -7.916 9.647 1.00 84.88 115 ALA A CA 1
ATOM 821 C C . ALA A 1 115 ? 11.153 -8.661 8.999 1.00 84.88 115 ALA A C 1
ATOM 823 O O . ALA A 1 115 ? 11.088 -8.795 7.776 1.00 84.88 115 ALA A O 1
ATOM 824 N N . ASP A 1 116 ? 10.195 -9.118 9.802 1.00 87.38 116 ASP A N 1
ATOM 825 C CA . ASP A 1 116 ? 8.987 -9.837 9.400 1.00 87.38 116 ASP A CA 1
ATOM 826 C C . ASP A 1 116 ? 7.769 -8.929 9.138 1.00 87.38 116 ASP A C 1
ATOM 828 O O . ASP A 1 116 ? 6.702 -9.433 8.778 1.00 87.38 116 ASP A O 1
ATOM 832 N N . TRP A 1 117 ? 7.907 -7.601 9.255 1.00 86.94 117 TRP A N 1
ATOM 833 C CA . TRP A 1 117 ? 6.791 -6.650 9.137 1.00 86.94 117 TRP A CA 1
ATOM 834 C C . TRP A 1 117 ? 5.955 -6.862 7.866 1.00 86.94 117 TRP A C 1
ATOM 836 O O . TRP A 1 117 ? 4.728 -6.804 7.904 1.00 86.94 117 TRP A O 1
ATOM 846 N N . SER A 1 118 ? 6.607 -7.153 6.736 1.00 83.88 118 SER A N 1
ATOM 847 C CA . SER A 1 118 ? 5.927 -7.327 5.449 1.00 83.88 118 SER A CA 1
ATOM 848 C C . SER A 1 118 ? 5.127 -8.629 5.370 1.00 83.88 118 SER A C 1
ATOM 850 O O . SER A 1 118 ? 4.113 -8.676 4.677 1.00 83.88 118 SER A O 1
ATOM 852 N N . ALA A 1 119 ? 5.555 -9.681 6.076 1.00 82.62 119 ALA A N 1
ATOM 853 C CA . ALA A 1 119 ? 4.805 -10.929 6.186 1.00 82.62 119 ALA A CA 1
ATOM 854 C C . ALA A 1 119 ? 3.585 -10.728 7.092 1.00 82.62 119 ALA A C 1
ATOM 856 O O . ALA A 1 119 ? 2.464 -11.006 6.670 1.00 82.62 119 ALA A O 1
ATOM 857 N N . ARG A 1 120 ? 3.785 -10.102 8.260 1.00 85.50 120 ARG A N 1
ATOM 858 C CA . ARG A 1 120 ? 2.705 -9.728 9.186 1.00 85.50 120 ARG A CA 1
ATOM 859 C C . ARG A 1 120 ? 1.644 -8.850 8.528 1.00 85.50 120 ARG A C 1
ATOM 861 O O . ARG A 1 120 ? 0.459 -9.099 8.701 1.00 85.50 120 ARG A O 1
ATOM 868 N N . TRP A 1 121 ? 2.042 -7.874 7.712 1.00 84.50 121 TRP A N 1
ATOM 869 C CA . TRP A 1 121 ? 1.105 -7.050 6.940 1.00 84.50 121 TRP A CA 1
ATOM 870 C C . TRP A 1 121 ? 0.319 -7.845 5.883 1.00 84.50 121 TRP A C 1
ATOM 872 O O . TRP A 1 121 ? -0.847 -7.552 5.608 1.00 84.50 121 TRP A O 1
ATOM 882 N N . ARG A 1 122 ? 0.932 -8.855 5.254 1.00 76.62 122 ARG A N 1
ATOM 883 C CA . ARG A 1 122 ? 0.226 -9.720 4.294 1.00 76.62 122 ARG A CA 1
ATOM 884 C C . ARG A 1 122 ? -0.782 -10.639 4.983 1.00 76.62 122 ARG A C 1
ATOM 886 O O . ARG A 1 122 ? -1.835 -10.887 4.408 1.00 76.62 122 ARG A O 1
ATOM 893 N N . GLU A 1 123 ? -0.460 -11.121 6.177 1.00 73.88 123 GLU A N 1
ATOM 894 C CA . GLU A 1 123 ? -1.270 -12.085 6.931 1.00 73.88 123 GLU A CA 1
ATOM 895 C C . GLU A 1 123 ? -2.349 -11.424 7.802 1.00 73.88 123 GLU A C 1
ATOM 897 O O . GLU A 1 123 ? -3.435 -11.974 7.953 1.00 73.88 123 GLU A O 1
ATOM 902 N N . GLY A 1 124 ? -2.070 -10.242 8.358 1.00 65.06 124 GLY A N 1
ATOM 903 C CA . GLY A 1 124 ? -2.908 -9.555 9.348 1.00 65.06 124 GLY A CA 1
ATOM 904 C C . GLY A 1 124 ? -3.955 -8.594 8.784 1.00 65.06 124 GLY A C 1
ATOM 905 O O . GLY A 1 124 ? -4.592 -7.881 9.555 1.00 65.06 124 GLY A O 1
ATOM 906 N N . ARG A 1 125 ? -4.133 -8.537 7.460 1.00 61.97 125 ARG A N 1
ATOM 907 C CA . ARG A 1 125 ? -5.145 -7.679 6.831 1.00 61.97 125 ARG A CA 1
ATOM 908 C C . ARG A 1 125 ? -6.557 -8.172 7.150 1.00 61.97 125 ARG A C 1
ATOM 910 O O . ARG A 1 125 ? -6.869 -9.335 6.894 1.00 61.97 125 ARG A O 1
ATOM 917 N N . LEU A 1 126 ? -7.428 -7.272 7.624 1.00 54.88 126 LEU A N 1
ATOM 918 C CA . LEU A 1 126 ? -8.868 -7.562 7.737 1.00 54.88 126 LEU A CA 1
ATOM 919 C C . LEU A 1 126 ? -9.462 -7.823 6.348 1.00 54.88 126 LEU A C 1
ATOM 921 O O . LEU A 1 126 ? -10.363 -8.648 6.191 1.00 54.88 126 LEU A O 1
ATOM 925 N N . THR A 1 127 ? -8.902 -7.155 5.339 1.00 50.28 127 THR A N 1
ATOM 926 C CA . THR A 1 127 ? -9.199 -7.371 3.927 1.00 50.28 127 THR A CA 1
ATOM 927 C C . THR A 1 127 ? -7.911 -7.659 3.156 1.00 50.28 127 THR A C 1
ATOM 929 O O . THR A 1 127 ? -7.163 -6.744 2.814 1.00 50.28 127 THR A O 1
ATOM 932 N N . PRO A 1 128 ? -7.556 -8.933 2.887 1.00 48.38 128 PRO A N 1
ATOM 933 C CA . PRO A 1 128 ? -6.428 -9.202 2.009 1.00 48.38 128 PRO A CA 1
ATOM 934 C C . PRO A 1 128 ? -6.707 -8.565 0.637 1.00 48.38 128 PRO A C 1
ATOM 936 O O . PRO A 1 128 ? -7.859 -8.541 0.207 1.00 48.38 128 PRO A O 1
ATOM 939 N N . PRO A 1 129 ? -5.681 -8.129 -0.115 1.00 48.94 129 PRO A N 1
ATOM 940 C CA . PRO A 1 129 ? -5.855 -7.440 -1.400 1.00 48.94 129 PRO A CA 1
ATOM 941 C C . PRO A 1 129 ? -6.545 -8.310 -2.473 1.00 48.94 129 PRO A C 1
ATOM 943 O O . PRO A 1 129 ? -6.835 -7.841 -3.567 1.00 48.94 129 PRO A O 1
ATOM 946 N N . CYS A 1 130 ? -6.816 -9.586 -2.162 1.00 38.66 130 CYS A N 1
ATOM 947 C CA . CYS A 1 130 ? -7.585 -10.525 -2.980 1.00 38.66 130 CYS A CA 1
ATOM 948 C C . CYS A 1 130 ? -8.986 -10.865 -2.426 1.00 38.66 130 CYS A C 1
ATOM 950 O O . CYS A 1 130 ? -9.751 -11.525 -3.125 1.00 38.66 130 CYS A O 1
ATOM 952 N N . ALA A 1 131 ? -9.361 -10.429 -1.218 1.00 39.78 131 ALA A N 1
ATOM 953 C CA . ALA A 1 131 ? -10.725 -10.561 -0.709 1.00 39.78 131 ALA A CA 1
ATOM 954 C C . ALA A 1 131 ? -11.486 -9.255 -0.927 1.00 39.78 131 ALA A C 1
ATOM 956 O O . ALA A 1 131 ? -11.688 -8.462 -0.012 1.00 39.78 131 ALA A O 1
ATOM 957 N N . LYS A 1 132 ? -12.004 -9.073 -2.142 1.00 36.50 132 LYS A N 1
ATOM 958 C CA . LYS A 1 132 ? -13.283 -8.368 -2.253 1.00 36.50 132 LYS A CA 1
ATOM 959 C C . LYS A 1 132 ? -14.296 -9.140 -1.399 1.00 36.50 132 LYS A C 1
ATOM 961 O O . LYS A 1 132 ? -14.489 -10.329 -1.670 1.00 36.50 132 LYS A O 1
ATOM 966 N N . PRO A 1 133 ? -14.984 -8.527 -0.422 1.00 32.69 133 PRO A N 1
ATOM 967 C CA . PRO A 1 133 ? -16.211 -9.120 0.066 1.00 32.69 133 PRO A CA 1
ATOM 968 C C . PRO A 1 133 ? -17.190 -9.140 -1.109 1.00 32.69 133 PRO A C 1
ATOM 970 O O . PRO A 1 133 ? -17.382 -8.132 -1.793 1.00 32.69 133 PRO A O 1
ATOM 973 N N . ALA A 1 134 ? -17.817 -10.289 -1.342 1.00 39.97 134 ALA A N 1
ATOM 974 C CA . ALA A 1 134 ? -19.046 -10.371 -2.111 1.00 39.97 134 ALA A CA 1
ATOM 975 C C . ALA A 1 134 ? -20.141 -9.613 -1.337 1.00 39.97 134 ALA A C 1
ATOM 977 O O . ALA A 1 134 ? -20.924 -10.210 -0.605 1.00 39.97 134 ALA A O 1
ATOM 978 N N . LEU A 1 135 ? -20.145 -8.281 -1.425 1.00 38.41 135 LEU A N 1
ATOM 979 C CA . LEU A 1 135 ? -21.153 -7.426 -0.814 1.00 38.41 135 LEU A CA 1
ATOM 980 C C . LEU A 1 135 ? -22.115 -6.979 -1.912 1.00 38.41 135 LEU A C 1
ATOM 982 O O . LEU A 1 135 ? -21.781 -6.135 -2.741 1.00 38.41 135 LEU A O 1
ATOM 986 N N . GLY A 1 136 ? -23.301 -7.585 -1.920 1.00 38.91 136 GLY A N 1
ATOM 987 C CA . GLY A 1 136 ? -24.418 -7.235 -2.791 1.00 38.91 136 GLY A CA 1
ATOM 988 C C . GLY A 1 136 ? -24.967 -5.841 -2.495 1.00 38.91 136 GLY A C 1
ATOM 989 O O . GLY A 1 136 ? -26.032 -5.693 -1.904 1.00 38.91 136 GLY A O 1
ATOM 990 N N . LEU A 1 137 ? -24.244 -4.815 -2.927 1.00 39.25 137 LEU A N 1
ATOM 991 C CA . LEU A 1 137 ? -24.840 -3.535 -3.290 1.00 39.25 137 LEU A CA 1
ATOM 992 C C . LEU A 1 137 ? -25.568 -3.732 -4.630 1.00 39.25 137 LEU A C 1
ATOM 994 O O . LEU A 1 137 ? -25.123 -4.571 -5.420 1.00 39.25 137 LEU A O 1
ATOM 998 N N . PRO A 1 138 ? -26.683 -3.023 -4.906 1.00 37.16 138 PRO A N 1
ATOM 999 C CA . PRO A 1 138 ? -27.314 -3.120 -6.215 1.00 37.16 138 PRO A CA 1
ATOM 1000 C C . PRO A 1 138 ? -26.241 -2.825 -7.259 1.00 37.16 138 PRO A C 1
ATOM 1002 O O . PRO A 1 138 ? -25.525 -1.832 -7.118 1.00 37.16 138 PRO A O 1
ATOM 1005 N N . GLU A 1 139 ? -26.095 -3.712 -8.246 1.00 41.00 139 GLU A N 1
ATOM 1006 C CA . GLU A 1 139 ? -25.212 -3.504 -9.388 1.00 41.00 139 GLU A CA 1
ATOM 1007 C C . GLU A 1 139 ? -25.638 -2.196 -10.069 1.00 41.00 139 GLU A C 1
ATOM 1009 O O . GLU A 1 139 ? -26.498 -2.164 -10.948 1.00 41.00 139 GLU A O 1
ATOM 1014 N N . GLY A 1 140 ? -25.067 -1.074 -9.622 1.00 37.62 140 GLY A N 1
ATOM 1015 C CA . GLY A 1 140 ? -24.990 0.130 -10.430 1.00 37.62 140 GLY A CA 1
ATOM 1016 C C . GLY A 1 140 ? -24.321 -0.284 -11.736 1.00 37.62 140 GLY A C 1
ATOM 1017 O O . GLY A 1 140 ? -23.454 -1.160 -11.687 1.00 37.62 140 GLY A O 1
ATOM 1018 N N . PRO A 1 141 ? -24.740 0.259 -12.892 1.00 35.12 141 PRO A N 1
ATOM 1019 C CA . PRO A 1 141 ? -24.380 -0.294 -14.191 1.00 35.12 141 PRO A CA 1
ATOM 1020 C C . PRO A 1 141 ? -22.871 -0.535 -14.252 1.00 35.12 141 PRO A C 1
ATOM 1022 O O . PRO A 1 141 ? -22.084 0.412 -14.281 1.00 35.12 141 PRO A O 1
ATOM 1025 N N . THR A 1 142 ? -22.477 -1.810 -14.218 1.00 34.91 142 THR A N 1
ATOM 1026 C CA . THR A 1 142 ? -21.102 -2.282 -14.355 1.00 34.91 142 THR A CA 1
ATOM 1027 C C . THR A 1 142 ? -20.675 -1.996 -15.781 1.00 34.91 142 THR A C 1
ATOM 1029 O O . THR A 1 142 ? -20.751 -2.821 -16.684 1.00 34.91 142 THR A O 1
ATOM 1032 N N . MET A 1 143 ? -20.257 -0.758 -15.991 1.00 47.97 143 MET A N 1
ATOM 1033 C CA . MET A 1 143 ? -19.657 -0.275 -17.217 1.00 47.97 143 MET A CA 1
ATOM 1034 C C . MET A 1 143 ? -18.245 0.194 -16.885 1.00 47.97 143 MET A C 1
ATOM 1036 O O . MET A 1 143 ? -17.934 1.376 -16.968 1.00 47.97 143 MET A O 1
ATOM 1040 N N . THR A 1 144 ? -17.358 -0.733 -16.540 1.00 47.84 144 THR A N 1
ATOM 1041 C CA . THR A 1 144 ? -15.923 -0.523 -16.765 1.00 47.84 144 THR A CA 1
ATOM 1042 C C . THR A 1 144 ? -15.509 -1.435 -17.895 1.00 47.84 144 THR A C 1
ATOM 1044 O O . THR A 1 144 ? -14.888 -2.478 -17.723 1.00 47.84 144 THR A O 1
ATOM 1047 N N . THR A 1 145 ? -15.914 -1.028 -19.096 1.00 57.75 145 THR A N 1
ATOM 1048 C CA . THR A 1 145 ? -15.234 -1.514 -20.290 1.00 57.75 145 THR A CA 1
ATOM 1049 C C . THR A 1 145 ? -13.758 -1.151 -20.137 1.00 57.75 145 THR A C 1
ATOM 1051 O O . THR A 1 145 ? -13.481 0.026 -19.892 1.00 57.75 145 THR A O 1
ATOM 1054 N N . PRO A 1 146 ? -12.822 -2.108 -20.237 1.00 66.62 146 PRO A N 1
ATOM 1055 C CA . PRO A 1 146 ? -11.400 -1.795 -20.225 1.00 66.62 146 PRO A CA 1
ATOM 1056 C C . PRO A 1 146 ? -11.091 -0.701 -21.256 1.00 66.62 146 PRO A C 1
ATOM 1058 O O . PRO A 1 146 ? -11.487 -0.813 -22.420 1.00 66.62 146 PRO A O 1
ATOM 1061 N N . VAL A 1 147 ? -10.417 0.372 -20.831 1.00 83.56 147 VAL A N 1
ATOM 1062 C CA . VAL A 1 147 ? -10.003 1.444 -21.742 1.00 83.56 147 VAL A CA 1
ATOM 1063 C C . VAL A 1 147 ? -8.770 0.956 -22.493 1.00 83.56 147 VAL A C 1
ATOM 1065 O O . VAL A 1 147 ? -7.666 0.888 -21.948 1.00 83.56 147 VAL A O 1
ATOM 1068 N N . ALA A 1 148 ? -8.982 0.578 -23.752 1.00 87.38 148 ALA A N 1
ATOM 1069 C CA . ALA A 1 148 ? -7.906 0.176 -24.639 1.00 87.38 148 ALA A CA 1
ATOM 1070 C C . ALA A 1 148 ? -7.055 1.390 -25.035 1.00 87.38 148 ALA A C 1
ATOM 1072 O O . ALA A 1 148 ? -7.585 2.457 -25.350 1.00 87.38 148 ALA A O 1
ATOM 1073 N N . LEU A 1 149 ? -5.738 1.206 -25.056 1.00 90.06 149 LEU A N 1
ATOM 1074 C CA . LEU A 1 149 ? -4.778 2.217 -25.483 1.00 90.06 149 LEU A CA 1
ATOM 1075 C C . LEU A 1 149 ? -4.172 1.800 -26.818 1.00 90.06 149 LEU A C 1
ATOM 1077 O O . LEU A 1 149 ? -3.652 0.693 -26.944 1.00 90.06 149 LEU A O 1
ATOM 1081 N N . MET A 1 150 ? -4.223 2.689 -27.805 1.00 93.94 150 MET A N 1
ATOM 1082 C CA . MET A 1 150 ? -3.613 2.470 -29.111 1.00 93.94 150 MET A CA 1
ATOM 1083 C C . MET A 1 150 ? -2.620 3.587 -29.411 1.00 93.94 150 MET A C 1
ATOM 1085 O O . MET A 1 150 ? -2.967 4.759 -29.277 1.00 93.94 150 MET A O 1
ATOM 1089 N N . SER A 1 151 ? -1.408 3.229 -29.827 1.00 93.50 151 SER A N 1
ATOM 1090 C CA . SER A 1 151 ? -0.374 4.197 -30.203 1.00 93.50 151 SER A CA 1
ATOM 1091 C C . SER A 1 151 ? 0.353 3.780 -31.477 1.00 93.50 151 SER A C 1
ATOM 1093 O O . SER A 1 151 ? 0.461 2.591 -31.781 1.00 93.50 151 SER A O 1
ATOM 1095 N N . CYS A 1 152 ? 0.854 4.767 -32.217 1.00 93.44 152 CYS A N 1
ATOM 1096 C CA . CYS A 1 152 ? 1.728 4.572 -33.367 1.00 93.44 152 CYS A CA 1
ATOM 1097 C C . CYS A 1 152 ? 3.135 5.043 -32.998 1.00 93.44 152 CYS A C 1
ATOM 1099 O O . CYS A 1 152 ? 3.300 6.166 -32.532 1.00 93.44 152 CYS A O 1
ATOM 1101 N N . ILE A 1 153 ? 4.139 4.204 -33.229 1.00 92.25 153 ILE A N 1
ATOM 1102 C CA . ILE A 1 153 ? 5.501 4.393 -32.731 1.00 92.25 153 ILE A CA 1
ATOM 1103 C C . ILE A 1 153 ? 6.516 4.202 -33.863 1.00 92.25 153 ILE A C 1
ATOM 1105 O O . ILE A 1 153 ? 6.319 3.394 -34.773 1.00 92.25 153 ILE A O 1
ATOM 1109 N N . ARG A 1 154 ? 7.622 4.947 -33.812 1.00 93.50 154 ARG A N 1
ATOM 1110 C CA . ARG A 1 154 ? 8.784 4.743 -34.678 1.00 93.50 154 ARG A CA 1
ATOM 1111 C C . ARG A 1 154 ? 10.056 5.104 -33.928 1.00 93.50 154 ARG A C 1
ATOM 1113 O O . ARG A 1 154 ? 10.182 6.239 -33.499 1.00 93.50 154 ARG A O 1
ATOM 1120 N N . ASN A 1 155 ? 11.012 4.182 -33.892 1.00 93.81 155 ASN A N 1
ATOM 1121 C CA . ASN A 1 155 ? 12.337 4.404 -33.313 1.00 93.81 155 ASN A CA 1
ATOM 1122 C C . ASN A 1 155 ? 12.331 4.905 -31.853 1.00 93.81 155 ASN A C 1
ATOM 1124 O O . ASN A 1 155 ? 13.051 5.842 -31.516 1.00 93.81 155 ASN A O 1
ATOM 1128 N N . GLU A 1 156 ? 11.494 4.298 -31.008 1.00 94.12 156 GLU A N 1
ATOM 1129 C CA . GLU A 1 156 ? 11.407 4.625 -29.574 1.00 94.12 156 GLU A CA 1
ATOM 1130 C C . GLU A 1 156 ? 12.251 3.684 -28.702 1.00 94.12 156 GLU A C 1
ATOM 1132 O O . GLU A 1 156 ? 12.371 3.900 -27.500 1.00 94.12 156 GLU A O 1
ATOM 1137 N N . GLY A 1 157 ? 12.844 2.644 -29.295 1.00 88.50 157 GLY A N 1
ATOM 1138 C CA . GLY A 1 157 ? 13.787 1.706 -28.699 1.00 88.50 157 GLY A CA 1
ATOM 1139 C C . GLY A 1 157 ? 13.509 1.403 -27.231 1.00 88.50 157 GLY A C 1
ATOM 1140 O O . GLY A 1 157 ? 12.486 0.826 -26.869 1.00 88.50 157 GLY A O 1
ATOM 1141 N N . ILE A 1 158 ? 14.436 1.821 -26.374 1.00 90.19 158 ILE A N 1
ATOM 1142 C CA . ILE A 1 158 ? 14.387 1.604 -24.925 1.00 90.19 158 ILE A CA 1
ATOM 1143 C C . ILE A 1 158 ? 13.231 2.339 -24.219 1.00 90.19 158 ILE A C 1
ATOM 1145 O O . ILE A 1 158 ? 12.755 1.873 -23.184 1.00 90.19 158 ILE A O 1
ATOM 1149 N N . HIS A 1 159 ? 12.735 3.448 -24.773 1.00 94.19 159 HIS A N 1
ATOM 1150 C CA . HIS A 1 159 ? 11.699 4.282 -24.155 1.00 94.19 159 HIS A CA 1
ATOM 1151 C C . HIS A 1 159 ? 10.314 3.626 -24.176 1.00 94.19 159 HIS A C 1
ATOM 1153 O O . HIS A 1 159 ? 9.487 3.886 -23.299 1.00 94.19 159 HIS A O 1
ATOM 1159 N N . VAL A 1 160 ? 10.059 2.714 -25.122 1.00 94.31 160 VAL A N 1
ATOM 1160 C CA . VAL A 1 160 ? 8.750 2.053 -25.252 1.00 94.31 160 VAL A CA 1
ATOM 1161 C C . VAL A 1 160 ? 8.392 1.196 -24.031 1.00 94.31 160 VAL A C 1
ATOM 1163 O O . VAL A 1 160 ? 7.215 1.025 -23.715 1.00 94.31 160 VAL A O 1
ATOM 1166 N N . VAL A 1 161 ? 9.392 0.683 -23.306 1.00 93.44 161 VAL A N 1
ATOM 1167 C CA . VAL A 1 161 ? 9.186 -0.159 -22.115 1.00 93.44 161 VAL A CA 1
ATOM 1168 C C . VAL A 1 161 ? 8.682 0.670 -20.939 1.00 93.44 161 VAL A C 1
ATOM 1170 O O . VAL A 1 161 ? 7.708 0.286 -20.290 1.00 93.44 161 VAL A O 1
ATOM 1173 N N . GLU A 1 162 ? 9.311 1.818 -20.686 1.00 94.81 162 GLU A N 1
ATOM 1174 C CA . GLU A 1 162 ? 8.875 2.761 -19.653 1.00 94.81 162 GLU A CA 1
ATOM 1175 C C . GLU A 1 162 ? 7.464 3.273 -19.958 1.00 94.81 162 GLU A C 1
ATOM 1177 O O . GLU A 1 162 ? 6.590 3.258 -19.089 1.00 94.81 162 GLU A O 1
ATOM 1182 N N . TRP A 1 163 ? 7.209 3.626 -21.221 1.00 94.88 163 TRP A N 1
ATOM 1183 C CA . TRP A 1 163 ? 5.897 4.076 -21.675 1.00 94.88 163 TRP A CA 1
ATOM 1184 C C . TRP A 1 163 ? 4.807 3.018 -21.446 1.00 94.88 163 TRP A C 1
ATOM 1186 O O . TRP A 1 163 ? 3.735 3.334 -20.922 1.00 94.88 163 TRP A O 1
ATOM 1196 N N . LEU A 1 164 ? 5.081 1.751 -21.781 1.00 93.81 164 LEU A N 1
ATOM 1197 C CA . LEU A 1 164 ? 4.163 0.633 -21.540 1.00 93.81 164 LEU A CA 1
ATOM 1198 C C . LEU A 1 164 ? 3.896 0.421 -20.047 1.00 93.81 164 LEU A C 1
ATOM 1200 O O . LEU A 1 164 ? 2.745 0.218 -19.652 1.00 93.81 164 LEU A O 1
ATOM 1204 N N . ALA A 1 165 ? 4.941 0.467 -19.218 1.00 92.25 165 ALA A N 1
ATOM 1205 C CA . ALA A 1 165 ? 4.819 0.301 -17.775 1.00 92.25 165 ALA A CA 1
ATOM 1206 C C . ALA A 1 165 ? 3.956 1.411 -17.158 1.00 92.25 165 ALA A C 1
ATOM 1208 O O . ALA A 1 165 ? 3.020 1.115 -16.416 1.00 92.25 165 ALA A O 1
ATOM 1209 N N . TYR A 1 166 ? 4.211 2.669 -17.527 1.00 91.56 166 TYR A N 1
ATOM 1210 C CA . TYR A 1 166 ? 3.456 3.821 -17.041 1.00 91.56 166 TYR A CA 1
ATOM 1211 C C . TYR A 1 166 ? 1.957 3.698 -17.343 1.00 91.56 166 TYR A C 1
ATOM 1213 O O . TYR A 1 166 ? 1.129 3.794 -16.436 1.00 91.56 166 TYR A O 1
ATOM 1221 N N . HIS A 1 167 ? 1.596 3.405 -18.596 1.00 87.69 167 HIS A N 1
ATOM 1222 C CA . HIS A 1 167 ? 0.192 3.327 -19.004 1.00 87.69 167 HIS A CA 1
ATOM 1223 C C . HIS A 1 167 ? -0.554 2.154 -18.361 1.00 87.69 167 HIS A C 1
ATOM 1225 O O . HIS A 1 167 ? -1.735 2.276 -18.032 1.00 87.69 167 HIS A O 1
ATOM 1231 N N . ARG A 1 168 ? 0.136 1.035 -18.117 1.00 85.88 168 ARG A N 1
ATOM 1232 C CA . ARG A 1 168 ? -0.432 -0.092 -17.367 1.00 85.88 168 ARG A CA 1
ATOM 1233 C C . ARG A 1 168 ? -0.702 0.267 -15.911 1.00 85.88 168 ARG A C 1
ATOM 1235 O O . ARG A 1 168 ? -1.772 -0.056 -15.405 1.00 85.88 168 ARG A O 1
ATOM 1242 N N . VAL A 1 169 ? 0.237 0.947 -15.251 1.00 87.56 169 VAL A N 1
ATOM 1243 C CA . VAL A 1 169 ? 0.103 1.342 -13.838 1.00 87.56 169 VAL A CA 1
ATOM 1244 C C . VAL A 1 169 ? -1.084 2.283 -13.626 1.00 87.56 169 VAL A C 1
ATOM 1246 O O . VAL A 1 169 ? -1.793 2.148 -12.635 1.00 87.56 169 VAL A O 1
ATOM 1249 N N . ILE A 1 170 ? -1.350 3.192 -14.567 1.00 84.38 170 ILE A N 1
ATOM 1250 C CA . ILE A 1 170 ? -2.482 4.130 -14.473 1.00 84.38 170 ILE A CA 1
ATOM 1251 C C . ILE A 1 170 ? -3.820 3.546 -14.970 1.00 84.38 170 ILE A C 1
ATOM 1253 O O . ILE A 1 170 ? -4.822 4.257 -14.991 1.00 84.38 170 ILE A O 1
ATOM 1257 N N . GLY A 1 171 ? -3.858 2.264 -15.357 1.00 82.50 171 GLY A N 1
ATOM 1258 C CA . GLY A 1 171 ? -5.101 1.530 -15.620 1.00 82.50 171 GLY A CA 1
ATOM 1259 C C . GLY A 1 171 ? -5.503 1.359 -17.088 1.00 82.50 171 GLY A C 1
ATOM 1260 O O . GLY A 1 171 ? -6.630 0.936 -17.346 1.00 82.50 171 GLY A O 1
ATOM 1261 N N . PHE A 1 172 ? -4.623 1.641 -18.058 1.00 84.88 172 PHE A N 1
ATOM 1262 C CA . PHE A 1 172 ? -4.892 1.309 -19.462 1.00 84.88 172 PHE A CA 1
ATOM 1263 C C . PHE A 1 172 ? -4.603 -0.162 -19.770 1.00 84.88 172 PHE A C 1
ATOM 1265 O O . PHE A 1 172 ? -3.582 -0.726 -19.369 1.00 84.88 172 PHE A O 1
ATOM 1272 N N . GLY A 1 173 ? -5.476 -0.768 -20.571 1.00 83.06 173 GLY A N 1
ATOM 1273 C CA . GLY A 1 173 ? -5.305 -2.132 -21.059 1.00 83.06 173 GLY A CA 1
ATOM 1274 C C . GLY A 1 173 ? -6.605 -2.657 -21.657 1.00 83.06 173 GLY A C 1
ATOM 1275 O O . GLY A 1 173 ? -7.650 -2.452 -21.045 1.00 83.06 173 GLY A O 1
ATOM 1276 N N . PRO A 1 174 ? -6.593 -3.335 -22.822 1.00 88.44 174 PRO A N 1
ATOM 1277 C CA . PRO A 1 174 ? -5.444 -3.811 -23.612 1.00 88.44 174 PRO A CA 1
ATOM 1278 C C . PRO A 1 174 ? -4.660 -2.695 -24.333 1.00 88.44 174 PRO A C 1
ATOM 1280 O O . PRO A 1 174 ? -5.227 -1.660 -24.668 1.00 88.44 174 PRO A O 1
ATOM 1283 N N . ILE A 1 175 ? -3.360 -2.912 -24.583 1.00 93.06 175 ILE A N 1
ATOM 1284 C CA . ILE A 1 175 ? -2.484 -1.957 -25.292 1.00 93.06 175 ILE A CA 1
ATOM 1285 C C . ILE A 1 175 ? -2.120 -2.502 -26.676 1.00 93.06 175 ILE A C 1
ATOM 1287 O O . ILE A 1 175 ? -1.664 -3.642 -26.791 1.00 93.06 175 ILE A O 1
ATOM 1291 N N . ILE A 1 176 ? -2.305 -1.680 -27.709 1.00 95.56 176 ILE A N 1
ATOM 1292 C CA . ILE A 1 176 ? -2.019 -1.986 -29.114 1.00 95.56 176 ILE A CA 1
ATOM 1293 C C . ILE A 1 176 ? -1.017 -0.957 -29.643 1.00 95.56 176 ILE A C 1
ATOM 1295 O O . ILE A 1 176 ? -1.274 0.245 -29.600 1.00 95.56 176 ILE A O 1
ATOM 1299 N N . ILE A 1 177 ? 0.120 -1.412 -30.161 1.00 94.94 177 ILE A N 1
ATOM 1300 C CA . ILE A 1 177 ? 1.155 -0.542 -30.725 1.00 94.94 177 ILE A CA 1
ATOM 1301 C C . ILE A 1 177 ? 1.327 -0.853 -32.205 1.00 94.94 177 ILE A C 1
ATOM 1303 O O . ILE A 1 177 ? 1.577 -1.997 -32.578 1.00 94.94 177 ILE A O 1
ATOM 1307 N N . CYS A 1 178 ? 1.222 0.180 -33.038 1.00 95.50 178 CYS A N 1
ATOM 1308 C CA . CYS A 1 178 ? 1.540 0.107 -34.457 1.00 95.50 178 CYS A CA 1
ATOM 1309 C C . CYS A 1 178 ? 2.938 0.673 -34.721 1.00 95.50 178 CYS A C 1
ATOM 1311 O O . CYS A 1 178 ? 3.186 1.824 -34.369 1.00 95.50 178 CYS A O 1
ATOM 1313 N N . THR A 1 179 ? 3.844 -0.079 -35.347 1.00 94.00 179 THR A N 1
ATOM 1314 C CA . THR A 1 179 ? 5.191 0.424 -35.682 1.00 94.00 179 THR A CA 1
ATOM 1315 C C . THR A 1 179 ? 5.309 0.863 -37.134 1.00 94.00 179 THR A C 1
ATOM 1317 O O . THR A 1 179 ? 4.793 0.198 -38.027 1.00 94.00 179 THR A O 1
ATOM 1320 N N . ASN A 1 180 ? 6.009 1.974 -37.381 1.00 91.62 180 ASN A N 1
ATOM 1321 C CA . ASN A 1 180 ? 6.261 2.493 -38.729 1.00 91.62 180 ASN A CA 1
ATOM 1322 C C . ASN A 1 180 ? 7.748 2.375 -39.088 1.00 91.62 180 ASN A C 1
ATOM 1324 O O . ASN A 1 180 ? 8.526 3.239 -38.689 1.00 91.62 180 ASN A O 1
ATOM 1328 N N . ASP A 1 181 ? 8.131 1.355 -39.861 1.00 88.25 181 ASP A N 1
ATOM 1329 C CA . ASP A 1 181 ? 9.485 1.169 -40.421 1.00 88.25 181 ASP A CA 1
ATOM 1330 C C . ASP A 1 181 ? 10.613 1.566 -39.447 1.00 88.25 181 ASP A C 1
ATOM 1332 O O . ASP A 1 181 ? 11.334 2.560 -39.654 1.00 88.25 181 ASP A O 1
ATOM 1336 N N . CYS A 1 182 ? 10.698 0.821 -38.341 1.00 89.94 182 CYS A N 1
ATOM 1337 C CA . CYS A 1 182 ? 11.710 1.009 -37.310 1.00 89.94 182 CYS A CA 1
ATOM 1338 C C . CYS A 1 182 ? 13.090 0.570 -37.818 1.00 89.94 182 CYS A C 1
ATOM 1340 O O . CYS A 1 182 ? 13.228 -0.398 -38.559 1.00 89.94 182 CYS A O 1
ATOM 1342 N N . THR A 1 183 ? 14.125 1.298 -37.413 1.00 91.50 183 THR A N 1
ATOM 1343 C CA . THR A 1 183 ? 15.527 1.043 -37.784 1.00 91.50 183 THR A CA 1
ATOM 1344 C C . THR A 1 183 ? 16.427 0.824 -36.572 1.00 91.50 183 THR A C 1
ATOM 1346 O O . THR A 1 183 ? 17.608 0.538 -36.731 1.00 91.50 183 THR A O 1
ATOM 1349 N N . ASP A 1 184 ? 15.891 0.997 -35.367 1.00 93.12 184 ASP A N 1
ATOM 1350 C CA . ASP A 1 184 ? 16.601 0.889 -34.089 1.00 93.12 184 ASP A CA 1
ATOM 1351 C C . ASP A 1 184 ? 16.281 -0.410 -33.321 1.00 93.12 184 ASP A C 1
ATOM 1353 O O . ASP A 1 184 ? 16.773 -0.607 -32.213 1.00 93.12 184 ASP A O 1
ATOM 1357 N N . GLY A 1 185 ? 15.452 -1.288 -33.896 1.00 92.62 185 GLY A N 1
ATOM 1358 C CA . GLY A 1 185 ? 14.996 -2.528 -33.266 1.00 92.62 185 GLY A CA 1
ATOM 1359 C C . GLY A 1 185 ? 13.790 -2.381 -32.332 1.00 92.62 185 GLY A C 1
ATOM 1360 O O . GLY A 1 185 ? 13.477 -3.329 -31.609 1.00 92.62 185 GLY A O 1
ATOM 1361 N N . THR A 1 186 ? 13.092 -1.236 -32.330 1.00 94.38 186 THR A N 1
ATOM 1362 C CA . THR A 1 186 ? 11.833 -1.048 -31.574 1.00 94.38 186 THR A CA 1
ATOM 1363 C C . THR A 1 186 ? 10.802 -2.138 -31.884 1.00 94.38 186 THR A C 1
ATOM 1365 O O . THR A 1 186 ? 10.120 -2.636 -30.993 1.00 94.38 186 THR A O 1
ATOM 1368 N N . ASP A 1 187 ? 10.683 -2.511 -33.155 1.00 93.12 187 ASP A N 1
ATOM 1369 C CA . ASP A 1 187 ? 9.805 -3.569 -33.652 1.00 93.12 187 ASP A CA 1
ATOM 1370 C C . ASP A 1 187 ? 10.174 -4.944 -33.080 1.00 93.12 187 ASP A C 1
ATOM 1372 O O . ASP A 1 187 ? 9.304 -5.633 -32.553 1.00 93.12 187 ASP A O 1
ATOM 1376 N N . HIS A 1 188 ? 11.462 -5.299 -33.071 1.00 94.38 188 HIS A N 1
ATOM 1377 C CA . HIS A 1 188 ? 11.946 -6.545 -32.466 1.00 94.38 188 HIS A CA 1
ATOM 1378 C C . HIS A 1 188 ? 11.669 -6.614 -30.961 1.00 94.38 188 HIS A C 1
ATOM 1380 O O . HIS A 1 188 ? 11.285 -7.662 -30.434 1.00 94.38 188 HIS A O 1
ATOM 1386 N N . LEU A 1 189 ? 11.843 -5.494 -30.258 1.00 95.44 189 LEU A N 1
ATOM 1387 C CA . LEU A 1 189 ? 11.515 -5.394 -28.840 1.00 95.44 189 LEU A CA 1
ATOM 1388 C C . LEU A 1 189 ? 10.007 -5.573 -28.600 1.00 95.44 189 LEU A C 1
ATOM 1390 O O . LEU A 1 189 ? 9.608 -6.299 -27.690 1.00 95.44 189 LEU A O 1
ATOM 1394 N N . LEU A 1 190 ? 9.164 -4.956 -29.429 1.00 94.94 190 LEU A N 1
ATOM 1395 C CA . LEU A 1 190 ? 7.709 -5.081 -29.335 1.00 94.94 190 LEU A CA 1
ATOM 1396 C C . LEU A 1 190 ? 7.202 -6.480 -29.705 1.00 94.94 190 LEU A C 1
ATOM 1398 O O . LEU A 1 190 ? 6.260 -6.955 -29.073 1.00 94.94 190 LEU A O 1
ATOM 1402 N N . ASP A 1 191 ? 7.849 -7.175 -30.641 1.00 94.31 191 ASP A N 1
ATOM 1403 C CA . ASP A 1 191 ? 7.567 -8.582 -30.946 1.00 94.31 191 ASP A CA 1
ATOM 1404 C C . ASP A 1 191 ? 7.860 -9.491 -29.746 1.00 94.31 191 ASP A C 1
ATOM 1406 O O . ASP A 1 191 ? 7.041 -10.345 -29.391 1.00 94.31 191 ASP A O 1
ATOM 1410 N N . ALA A 1 192 ? 8.995 -9.279 -29.071 1.00 94.62 192 ALA A N 1
ATOM 1411 C CA . ALA A 1 192 ? 9.341 -10.015 -27.857 1.00 94.62 192 ALA A CA 1
ATOM 1412 C C . ALA A 1 192 ? 8.337 -9.742 -26.721 1.00 94.62 192 ALA A C 1
ATOM 1414 O O . ALA A 1 192 ? 7.893 -10.665 -26.034 1.00 94.62 192 ALA A O 1
ATOM 1415 N N . LEU A 1 193 ? 7.922 -8.483 -26.551 1.00 93.12 193 LEU A N 1
ATOM 1416 C CA . LEU A 1 193 ? 6.905 -8.093 -25.572 1.00 93.12 193 LEU A CA 1
ATOM 1417 C C . LEU A 1 193 ? 5.522 -8.672 -25.906 1.00 93.12 193 LEU A C 1
ATOM 1419 O O . LEU A 1 193 ? 4.795 -9.083 -24.999 1.00 93.12 193 LEU A O 1
ATOM 1423 N N . GLN A 1 194 ? 5.165 -8.759 -27.189 1.00 93.12 194 GLN A N 1
ATOM 1424 C CA . GLN A 1 194 ? 3.944 -9.424 -27.641 1.00 93.12 194 GLN A CA 1
ATOM 1425 C C . GLN A 1 194 ? 3.964 -10.922 -27.328 1.00 93.12 194 GLN A C 1
ATOM 1427 O O . GLN A 1 194 ? 2.968 -11.447 -26.832 1.00 93.12 194 GLN A O 1
ATOM 1432 N N . ALA A 1 195 ? 5.090 -11.608 -27.549 1.00 89.38 195 ALA A N 1
ATOM 1433 C CA . ALA A 1 195 ? 5.235 -13.020 -27.188 1.00 89.38 195 ALA A CA 1
ATOM 1434 C C . ALA A 1 195 ? 5.039 -13.259 -25.677 1.00 89.38 195 ALA A C 1
ATOM 1436 O O . ALA A 1 195 ? 4.507 -14.291 -25.275 1.00 89.38 195 ALA A O 1
ATOM 1437 N N . GLY A 1 196 ? 5.407 -12.278 -24.846 1.00 87.00 196 GLY A N 1
ATOM 1438 C CA . GLY A 1 196 ? 5.145 -12.267 -23.405 1.00 87.00 196 GLY A CA 1
ATOM 1439 C C . GLY A 1 196 ? 3.739 -11.802 -22.994 1.00 87.00 196 GLY A C 1
ATOM 1440 O O . GLY A 1 196 ? 3.467 -11.696 -21.800 1.00 87.00 196 GLY A O 1
ATOM 1441 N N . GLY A 1 197 ? 2.848 -11.479 -23.939 1.00 86.00 197 GLY A N 1
ATOM 1442 C CA . GLY A 1 197 ? 1.494 -10.980 -23.657 1.00 86.00 197 GLY A CA 1
ATOM 1443 C C . GLY A 1 197 ? 1.448 -9.553 -23.092 1.00 86.00 197 GLY A C 1
ATOM 1444 O O . GLY A 1 197 ? 0.436 -9.135 -22.523 1.00 86.00 197 GLY A O 1
ATOM 1445 N N . ALA A 1 198 ? 2.536 -8.785 -23.214 1.00 85.38 198 ALA A N 1
ATOM 1446 C CA . ALA A 1 198 ? 2.610 -7.429 -22.681 1.00 85.38 198 ALA A CA 1
ATOM 1447 C C . ALA A 1 198 ? 1.879 -6.393 -23.565 1.00 85.38 198 ALA A C 1
ATOM 1449 O O . ALA A 1 198 ? 1.358 -5.394 -23.061 1.00 85.38 198 ALA A O 1
ATOM 1450 N N . VAL A 1 199 ? 1.805 -6.634 -24.873 1.00 93.94 199 VAL A N 1
ATOM 1451 C CA . VAL A 1 199 ? 1.239 -5.713 -25.869 1.00 93.94 199 VAL A CA 1
ATOM 1452 C C . VAL A 1 199 ? 0.727 -6.492 -27.085 1.00 93.94 199 VAL A C 1
ATOM 1454 O O . VAL A 1 199 ? 1.157 -7.618 -27.317 1.00 93.94 199 VAL A O 1
ATOM 1457 N N . GLN A 1 200 ? -0.175 -5.904 -27.869 1.00 94.06 200 GLN A N 1
ATOM 1458 C CA . GLN A 1 200 ? -0.432 -6.333 -29.247 1.00 94.06 200 GLN A CA 1
ATOM 1459 C C . GLN A 1 200 ? 0.371 -5.446 -30.199 1.00 94.06 200 GLN A C 1
ATOM 1461 O O . GLN A 1 200 ? 0.166 -4.234 -30.235 1.00 94.06 200 GLN A O 1
ATOM 1466 N N . HIS A 1 201 ? 1.287 -6.036 -30.955 1.00 94.88 201 HIS A N 1
ATOM 1467 C CA . HIS A 1 201 ? 2.158 -5.341 -31.891 1.00 94.88 201 HIS A CA 1
ATOM 1468 C C . HIS A 1 201 ? 1.662 -5.536 -33.329 1.00 94.88 201 HIS A C 1
ATOM 1470 O O . HIS A 1 201 ? 1.491 -6.660 -33.800 1.00 94.88 201 HIS A O 1
ATOM 1476 N N . LEU A 1 202 ? 1.424 -4.425 -34.027 1.00 92.56 202 LEU A N 1
ATOM 1477 C CA . LEU A 1 202 ? 0.966 -4.391 -35.412 1.00 92.56 202 LEU A CA 1
ATOM 1478 C C . LEU A 1 202 ? 2.000 -3.661 -36.287 1.00 92.56 202 LEU A C 1
ATOM 1480 O O . LEU A 1 202 ? 2.072 -2.433 -36.246 1.00 92.56 202 LEU A O 1
ATOM 1484 N N . PRO A 1 203 ? 2.796 -4.359 -37.108 1.00 87.94 203 PRO A N 1
ATOM 1485 C CA . PRO A 1 203 ? 3.682 -3.678 -38.043 1.00 87.94 203 PRO A CA 1
ATOM 1486 C C . PRO A 1 203 ? 2.863 -2.941 -39.115 1.00 87.94 203 PRO A C 1
ATOM 1488 O O . PRO A 1 203 ? 1.992 -3.525 -39.764 1.00 87.94 203 PRO A O 1
ATOM 1491 N N . ASN A 1 204 ? 3.156 -1.656 -39.318 1.00 89.25 204 ASN A N 1
ATOM 1492 C CA . ASN A 1 204 ? 2.583 -0.802 -40.358 1.00 89.25 204 ASN A CA 1
ATOM 1493 C C . ASN A 1 204 ? 3.697 -0.315 -41.306 1.00 89.25 204 ASN A C 1
ATOM 1495 O O . ASN A 1 204 ? 4.163 0.823 -41.191 1.00 89.25 204 ASN A O 1
ATOM 1499 N N . PRO A 1 205 ? 4.156 -1.168 -42.240 1.00 76.75 205 PRO A N 1
ATOM 1500 C CA . PRO A 1 205 ? 5.194 -0.780 -43.185 1.00 76.75 205 PRO A CA 1
ATOM 1501 C C . PRO A 1 205 ? 4.671 0.284 -44.156 1.00 76.75 205 PRO A C 1
ATOM 1503 O O . PRO A 1 205 ? 3.566 0.151 -44.699 1.00 76.75 205 PRO A O 1
ATOM 1506 N N . LEU A 1 206 ? 5.462 1.326 -44.431 1.00 69.56 206 LEU A N 1
ATOM 1507 C CA . LEU A 1 206 ? 5.117 2.291 -45.472 1.00 69.56 206 LEU A CA 1
ATOM 1508 C C . LEU A 1 206 ? 5.236 1.599 -46.832 1.00 69.56 206 LEU A C 1
ATOM 1510 O O . LEU A 1 206 ? 6.312 1.476 -47.417 1.00 69.56 206 LEU A O 1
ATOM 1514 N N . ALA A 1 207 ? 4.101 1.169 -47.383 1.00 62.72 207 ALA A N 1
ATOM 1515 C CA . ALA A 1 207 ? 4.044 0.799 -48.787 1.00 62.72 207 ALA A CA 1
ATOM 1516 C C . ALA A 1 207 ? 4.499 2.007 -49.621 1.00 62.72 207 ALA A C 1
ATOM 1518 O O . ALA A 1 207 ? 4.014 3.122 -49.418 1.00 62.72 207 ALA A O 1
ATOM 1519 N N . ALA A 1 208 ? 5.414 1.787 -50.569 1.00 51.81 208 ALA A N 1
ATOM 1520 C CA . ALA A 1 208 ? 5.893 2.800 -51.504 1.00 51.81 208 ALA A CA 1
ATOM 1521 C C . ALA A 1 208 ? 4.747 3.283 -52.416 1.00 51.81 208 ALA A C 1
ATOM 1523 O O . ALA A 1 208 ? 4.610 2.874 -53.567 1.00 51.81 208 ALA A O 1
ATOM 1524 N N . ILE A 1 209 ? 3.884 4.148 -51.891 1.00 49.62 209 ILE A N 1
ATOM 1525 C CA . ILE A 1 209 ? 2.771 4.758 -52.606 1.00 49.62 209 ILE A CA 1
ATOM 1526 C C . ILE A 1 209 ? 3.163 6.209 -52.875 1.00 49.62 209 ILE A C 1
ATOM 1528 O O . ILE A 1 209 ? 3.426 6.987 -51.959 1.00 49.62 209 ILE A O 1
ATOM 1532 N N . ARG A 1 210 ? 3.218 6.568 -54.166 1.00 43.62 210 ARG A N 1
ATOM 1533 C CA . ARG A 1 210 ? 3.425 7.944 -54.651 1.00 43.62 210 ARG A CA 1
ATOM 1534 C C . ARG A 1 210 ? 2.539 8.923 -53.866 1.00 43.62 210 ARG A C 1
ATOM 1536 O O . ARG A 1 210 ? 1.388 8.579 -53.592 1.00 43.62 210 ARG A O 1
ATOM 1543 N N . PRO A 1 211 ? 3.000 10.152 -53.570 1.00 39.47 211 PRO A N 1
ATOM 1544 C CA . PRO A 1 211 ? 2.255 11.076 -52.726 1.00 39.47 211 PRO A CA 1
ATOM 1545 C C . PRO A 1 211 ? 0.945 11.466 -53.413 1.00 39.47 211 PRO A C 1
ATOM 1547 O O . PRO A 1 211 ? 0.911 12.339 -54.281 1.00 39.47 211 PRO A O 1
ATOM 1550 N N . ARG A 1 212 ? -0.168 10.829 -53.033 1.00 44.25 212 ARG A N 1
ATOM 1551 C CA . ARG A 1 212 ? -1.494 11.271 -53.457 1.00 44.25 212 ARG A CA 1
ATOM 1552 C C . ARG A 1 212 ? -1.941 12.360 -52.496 1.00 44.25 212 ARG A C 1
ATOM 1554 O O . ARG A 1 212 ? -2.671 12.124 -51.541 1.00 44.25 212 ARG A O 1
ATOM 1561 N N . ARG A 1 213 ? -1.486 13.584 -52.758 1.00 49.06 213 ARG A N 1
ATOM 1562 C CA . ARG A 1 213 ? -2.077 14.782 -52.164 1.00 49.06 213 ARG A CA 1
ATOM 1563 C C . ARG A 1 213 ? -3.498 14.923 -52.712 1.00 49.06 213 ARG A C 1
ATOM 1565 O O . ARG A 1 213 ? -3.711 15.537 -53.750 1.00 49.06 213 ARG A O 1
ATOM 1572 N N . THR A 1 214 ? -4.478 14.359 -52.016 1.00 38.19 214 THR A N 1
ATOM 1573 C CA . THR A 1 214 ? -5.891 14.700 -52.206 1.00 38.19 214 THR A CA 1
ATOM 1574 C C . THR A 1 214 ? -6.511 14.976 -50.850 1.00 38.19 214 THR A C 1
ATOM 1576 O O . THR A 1 214 ? -6.460 14.123 -49.968 1.00 38.19 214 THR A O 1
ATOM 1579 N N . LYS A 1 215 ? -7.085 16.178 -50.695 1.00 37.94 215 LYS A N 1
ATOM 1580 C CA . LYS A 1 215 ? -7.976 16.529 -49.583 1.00 37.94 215 LYS A CA 1
ATOM 1581 C C . LYS A 1 215 ? -8.968 15.384 -49.370 1.00 37.94 215 LYS A C 1
ATOM 1583 O O . LYS A 1 215 ? -9.496 14.858 -50.352 1.00 37.94 215 LYS A O 1
ATOM 1588 N N . ALA A 1 216 ? -9.183 15.014 -48.109 1.00 42.72 216 ALA A N 1
ATOM 1589 C CA . ALA A 1 216 ? -10.128 13.985 -47.708 1.00 42.72 216 ALA A CA 1
ATOM 1590 C C . ALA A 1 216 ? -11.477 14.209 -48.409 1.00 42.72 216 ALA A C 1
ATOM 1592 O O . ALA A 1 216 ? -12.181 15.178 -48.137 1.00 42.72 216 ALA A O 1
ATOM 1593 N N . SER A 1 217 ? -11.815 13.321 -49.340 1.00 39.22 217 SER A N 1
ATOM 1594 C CA . SER A 1 217 ? -13.211 13.055 -49.657 1.00 39.22 217 SER A CA 1
ATOM 1595 C C . SER A 1 217 ? -13.617 11.906 -48.751 1.00 39.22 217 SER A C 1
ATOM 1597 O O . SER A 1 217 ? -12.870 10.937 -48.610 1.00 39.22 217 SER A O 1
ATOM 1599 N N . ALA A 1 218 ? -14.752 12.070 -48.073 1.00 47.59 218 ALA A N 1
ATOM 1600 C CA . ALA A 1 218 ? -15.341 11.079 -47.188 1.00 47.59 218 ALA A CA 1
ATOM 1601 C C . ALA A 1 218 ? -15.577 9.771 -47.964 1.00 47.59 218 ALA A C 1
ATOM 1603 O O . ALA A 1 218 ? -16.590 9.595 -48.635 1.00 47.59 218 ALA A O 1
ATOM 1604 N N . GLY A 1 219 ? -14.588 8.881 -47.931 1.00 32.69 219 GLY A N 1
ATOM 1605 C CA . GLY A 1 219 ? -14.604 7.575 -48.569 1.00 32.69 219 GLY A CA 1
ATOM 1606 C C . GLY A 1 219 ? -14.739 6.518 -47.490 1.00 32.69 219 GLY A C 1
ATOM 1607 O O . GLY A 1 219 ? -13.890 6.423 -46.609 1.00 32.69 219 GLY A O 1
ATOM 1608 N N . SER A 1 220 ? -15.837 5.769 -47.543 1.00 40.03 220 SER A N 1
ATOM 1609 C CA . SER A 1 220 ? -16.241 4.775 -46.552 1.00 40.03 220 SER A CA 1
ATOM 1610 C C . SER A 1 220 ? -15.082 3.885 -46.094 1.00 40.03 220 SER A C 1
ATOM 1612 O O . SER A 1 220 ? -14.533 3.118 -46.891 1.00 40.03 220 SER A O 1
ATOM 1614 N N . TRP A 1 221 ? -14.788 3.911 -44.796 1.00 28.12 221 TRP A N 1
ATOM 1615 C CA . TRP A 1 221 ? -14.112 2.809 -44.125 1.00 28.12 221 TRP A CA 1
ATOM 1616 C C . TRP A 1 221 ? -14.939 1.540 -44.365 1.00 28.12 221 TRP A C 1
ATOM 1618 O O . TRP A 1 221 ? -16.014 1.366 -43.787 1.00 28.12 221 TRP A O 1
ATOM 1628 N N . ARG A 1 222 ? -14.468 0.637 -45.233 1.00 37.44 222 ARG A N 1
ATOM 1629 C CA . ARG A 1 222 ? -14.931 -0.751 -45.185 1.00 37.44 222 ARG A CA 1
ATOM 1630 C C . ARG A 1 222 ? -14.240 -1.378 -43.985 1.00 37.44 222 ARG A C 1
ATOM 1632 O O . ARG A 1 222 ? -13.139 -1.900 -44.105 1.00 37.44 222 ARG A O 1
ATOM 1639 N N . GLY A 1 223 ? -14.871 -1.235 -42.823 1.00 30.28 223 GLY A N 1
ATOM 1640 C CA . GLY A 1 223 ? -14.415 -1.866 -41.597 1.00 30.28 223 GLY A CA 1
ATOM 1641 C C . GLY A 1 223 ? -14.236 -3.369 -41.791 1.00 30.28 223 GLY A C 1
ATOM 1642 O O . GLY A 1 223 ? -15.028 -4.018 -42.485 1.00 30.28 223 GLY A O 1
ATOM 1643 N N . CYS A 1 224 ? -13.213 -3.919 -41.136 1.00 32.56 224 CYS A N 1
ATOM 1644 C CA . CYS A 1 224 ? -13.222 -5.317 -40.741 1.00 32.56 224 CYS A CA 1
ATOM 1645 C C . CYS A 1 224 ? -14.581 -5.588 -40.098 1.00 32.56 224 CYS A C 1
ATOM 1647 O O . CYS A 1 224 ? -14.945 -4.967 -39.099 1.00 32.56 224 CYS A O 1
ATOM 1649 N N . ARG A 1 225 ? -15.369 -6.462 -40.728 1.00 32.06 225 ARG A N 1
ATOM 1650 C CA . ARG A 1 225 ? -16.621 -6.938 -40.156 1.00 32.06 225 ARG A CA 1
ATOM 1651 C C . ARG A 1 225 ? -16.264 -7.651 -38.858 1.00 32.06 225 ARG A C 1
ATOM 1653 O O . ARG A 1 225 ? -15.842 -8.802 -38.883 1.00 32.06 225 ARG A O 1
ATOM 1660 N N . ALA A 1 226 ? -16.443 -6.955 -37.740 1.00 34.62 226 ALA A N 1
ATOM 1661 C CA . ALA A 1 226 ? -16.626 -7.599 -36.460 1.00 34.62 226 ALA A CA 1
ATOM 1662 C C . ALA A 1 226 ? -17.799 -8.573 -36.623 1.00 34.62 226 ALA A C 1
ATOM 1664 O O . ALA A 1 226 ? -18.901 -8.182 -37.031 1.00 34.62 226 ALA A O 1
ATOM 1665 N N . GLY A 1 227 ? -17.545 -9.854 -36.359 1.00 30.81 227 GLY A N 1
ATOM 1666 C CA . GLY A 1 227 ? -18.619 -10.777 -36.028 1.00 30.81 227 GLY A CA 1
ATOM 1667 C C . GLY A 1 227 ? -19.458 -10.127 -34.931 1.00 30.81 227 GLY A C 1
ATOM 1668 O O . GLY A 1 227 ? -18.920 -9.591 -33.965 1.00 30.81 227 GLY A O 1
ATOM 1669 N N . ARG A 1 228 ? -20.771 -10.070 -35.150 1.00 37.78 228 ARG A N 1
ATOM 1670 C CA . ARG A 1 228 ? -21.730 -9.440 -34.244 1.00 37.78 228 ARG A CA 1
ATOM 1671 C C . ARG A 1 228 ? -21.591 -10.004 -32.831 1.00 37.78 228 ARG A C 1
ATOM 1673 O O . ARG A 1 228 ? -22.003 -11.133 -32.602 1.00 37.78 228 ARG A O 1
ATOM 1680 N N . SER A 1 229 ? -21.173 -9.163 -31.895 1.00 33.28 229 SER A N 1
ATOM 1681 C CA . SER A 1 229 ? -21.722 -9.138 -30.538 1.00 33.28 229 SER A CA 1
ATOM 1682 C C . SER A 1 229 ? -21.368 -7.812 -29.862 1.00 33.28 229 SER A C 1
ATOM 1684 O O . SER A 1 229 ? -20.208 -7.561 -29.563 1.00 33.28 229 SER A O 1
ATOM 1686 N N . THR A 1 230 ? -22.410 -6.991 -29.682 1.00 37.78 230 THR A N 1
ATOM 1687 C CA . THR A 1 230 ? -22.608 -5.943 -28.656 1.00 37.78 230 THR A CA 1
ATOM 1688 C C . THR A 1 230 ? -21.531 -4.863 -28.499 1.00 37.78 230 THR A C 1
ATOM 1690 O O . THR A 1 230 ? -20.416 -5.115 -28.060 1.00 37.78 230 THR A O 1
ATOM 1693 N N . GLY A 1 231 ? -21.908 -3.632 -28.857 1.00 42.44 231 GLY A N 1
ATOM 1694 C CA . GLY A 1 231 ? -21.021 -2.480 -28.951 1.00 42.44 231 GLY A CA 1
ATOM 1695 C C . GLY A 1 231 ? -20.659 -1.828 -27.623 1.00 42.44 231 GLY A C 1
ATOM 1696 O O . GLY A 1 231 ? -21.431 -1.851 -26.670 1.00 42.44 231 GLY A O 1
ATOM 1697 N N . LEU A 1 232 ? -19.492 -1.185 -27.628 1.00 30.67 232 LEU A N 1
ATOM 1698 C CA . LEU A 1 232 ? -19.016 -0.269 -26.598 1.00 30.67 232 LEU A CA 1
ATOM 1699 C C . LEU A 1 232 ? -18.367 0.945 -27.296 1.00 30.67 232 LEU A C 1
ATOM 1701 O O . LEU A 1 232 ? -17.684 0.763 -28.309 1.00 30.67 232 LEU A O 1
ATOM 1705 N N . PRO A 1 233 ? -18.619 2.181 -26.831 1.00 36.09 233 PRO A N 1
ATOM 1706 C CA . PRO A 1 233 ? -18.126 3.392 -27.477 1.00 36.09 233 PRO A CA 1
ATOM 1707 C C . PRO A 1 233 ? -16.635 3.601 -27.173 1.00 36.09 233 PRO A C 1
ATOM 1709 O O . PRO A 1 233 ? -16.231 3.691 -26.017 1.00 36.09 233 PRO A O 1
ATOM 1712 N N . ILE A 1 234 ? -15.815 3.698 -28.221 1.00 36.91 234 ILE A N 1
ATOM 1713 C CA . ILE A 1 234 ? -14.395 4.055 -28.119 1.00 36.91 234 ILE A CA 1
ATOM 1714 C C . ILE A 1 234 ? -14.315 5.577 -27.964 1.00 36.91 234 ILE A C 1
ATOM 1716 O O . ILE A 1 234 ? -14.608 6.309 -28.907 1.00 36.91 234 ILE A O 1
ATOM 1720 N N . SER A 1 235 ? -13.934 6.060 -26.782 1.00 35.47 235 SER A N 1
ATOM 1721 C CA . SER A 1 235 ? -13.563 7.464 -26.585 1.00 35.47 235 SER A CA 1
ATOM 1722 C C . SER A 1 235 ? -12.062 7.615 -26.831 1.00 35.47 235 SER A C 1
ATOM 1724 O O . SER A 1 235 ? -11.249 7.112 -26.061 1.00 35.47 235 SER A O 1
ATOM 1726 N N . THR A 1 236 ? -11.695 8.280 -27.925 1.00 34.75 236 THR A N 1
ATOM 1727 C CA . THR A 1 236 ? -10.306 8.575 -28.299 1.00 34.75 236 THR A CA 1
ATOM 1728 C C . THR A 1 236 ? -9.792 9.777 -27.510 1.00 34.75 236 THR A C 1
ATOM 1730 O O . THR A 1 236 ? -10.324 10.874 -27.652 1.00 34.75 236 THR A O 1
ATOM 1733 N N . VAL A 1 237 ? -8.720 9.598 -26.738 1.00 31.86 237 VAL A N 1
ATOM 1734 C CA . VAL A 1 237 ? -7.863 10.707 -26.298 1.00 31.86 237 VAL A CA 1
ATOM 1735 C C . VAL A 1 237 ? -6.554 10.585 -27.074 1.00 31.86 237 VAL A C 1
ATOM 1737 O O . VAL A 1 237 ? -5.785 9.655 -26.860 1.00 31.86 237 VAL A O 1
ATOM 1740 N N . MET A 1 238 ? -6.352 11.484 -28.040 1.00 26.19 238 MET A N 1
ATOM 1741 C CA . MET A 1 238 ? -5.071 11.688 -28.718 1.00 26.19 238 MET A CA 1
ATOM 1742 C C . MET A 1 238 ? -4.208 12.583 -27.825 1.00 26.19 238 MET A C 1
ATOM 1744 O O . MET A 1 238 ? -4.584 13.729 -27.586 1.00 26.19 238 MET A O 1
ATOM 1748 N N . SER A 1 239 ? -3.061 12.084 -27.378 1.00 30.47 239 SER A N 1
ATOM 1749 C CA . SER A 1 239 ? -1.960 12.939 -26.927 1.00 30.47 239 SER A CA 1
ATOM 1750 C C . SER A 1 239 ? -0.896 12.955 -28.024 1.00 30.47 239 SER A C 1
ATOM 1752 O O . SER A 1 239 ? -0.600 11.905 -28.596 1.00 30.47 239 SER A O 1
ATOM 1754 N N . PHE A 1 240 ? -0.430 14.161 -28.356 1.00 37.28 240 PHE A N 1
ATOM 1755 C CA . PHE A 1 240 ? 0.617 14.446 -29.342 1.00 37.28 240 PHE A CA 1
ATOM 1756 C C . PHE A 1 240 ? 2.003 14.047 -28.844 1.00 37.28 240 PHE A C 1
ATOM 1758 O O . PHE A 1 240 ? 2.208 14.102 -27.609 1.00 37.28 240 PHE A O 1
#

pLDDT: mean 71.85, std 23.54, range [26.19, 95.56]

Sequence (240 aa):
MTAYPSMTLALALTLCGPASAQIIPTGTPAADITLSTAIADWRIFVTCSVLDPATHRLVLDALAEDTAAAMAILTANQVPVEAISAFQAAASPYALTPAPDTPFEEVAKLCATQADWSARWREGRLTPPCAKPALGLPEGPTMTTPVALMSCIRNEGIHVVEWLAYHRVIGFGPIIICTNDCTDGTDHLLDALQAGGAVQHLPNPLAAIRPRRTKASAGSWRGCRAGRSTGLPISTVMSF